Protein AF-A0A7S1PEK5-F1 (afdb_monomer)

Nearest PDB structures (foldseek):
  4hh2-assembly1_B  TM=6.050E-01  e=4.173E+00  Cereibacter sphaeroides 2.4.1
  8igd-assembly1_A  TM=3.069E-01  e=9.597E-01  Arabidopsis thaliana
  3vyx-assembly1_A  TM=2.820E-01  e=5.880E-01  Homo sapiens
  1uil-assembly1_A  TM=2.604E-01  e=1.473E+00  Mus musculus
  8wi9-assembly1_w  TM=2.283E-01  e=3.072E+00  Mycolicibacterium smegmatis MC2 155

Mean predicted aligned error: 19.49 Å

Secondary structure (DSSP, 8-state):
---------------PPPPPPPP------PPP------PPPTTBPPHHHHHHHHHHHHHHHHHHTT-B-TTSPBPS---EEEEEETTTTEEEEEEEEEEEETTEEEEEEEEEE--SSBHHHHHHHHHHHHHHHHHHHHHT-----SS--S----------------S-----------------

Solvent-accessible surface area (backbone atoms only — not comparable to full-atom values): 12615 Å² total; per-residue (Å²): 137,82,88,83,88,85,88,84,89,80,86,84,88,80,93,72,81,79,78,78,82,75,79,82,77,74,79,73,76,69,78,74,77,73,84,66,79,75,72,73,60,96,64,53,45,54,74,66,52,49,54,50,55,52,50,50,55,52,48,55,51,26,52,76,69,65,31,40,46,96,86,73,42,82,47,85,86,77,50,65,50,78,49,73,38,90,87,76,74,48,36,32,37,36,28,55,49,63,44,81,56,98,89,41,80,43,82,45,71,50,80,27,59,42,85,39,63,25,69,69,28,42,51,51,26,50,51,53,37,51,52,52,44,53,52,50,47,61,72,65,53,76,77,83,80,74,88,84,84,81,88,76,88,76,83,78,93,77,91,77,85,87,76,92,78,78,97,76,84,94,72,86,82,88,80,89,78,86,80,89,79,86,87,135

Radius of gyration: 40.99 Å; Cα contacts (8 Å, |Δi|>4): 148; chains: 1; bounding box: 71×126×101 Å

Foldseek 3Di:
DDDDDDDDDDDDDDDDPDDDDDPPPPPPPDPDPDPDPPDAPPQADDLVRLQVLLVVVLLVVCVVVVQADPVRHGHPDSQWDWDADPVVRWTWIKRWDWDQDPNDTHIDIDIQTQPGRGSVSSVVSVVVSVVVNVVRCVVVPPPPPPPPPPDDDDDDDDDDDDDDDDPDDPDDDDDDDDDDDDDD

Structure (mmCIF, N/CA/C/O backbone):
data_AF-A0A7S1PEK5-F1
#
_entry.id   AF-A0A7S1PEK5-F1
#
loop_
_atom_site.group_PDB
_atom_site.id
_atom_site.type_symbol
_atom_site.label_atom_id
_atom_site.label_alt_id
_atom_site.label_comp_id
_atom_site.label_asym_id
_atom_site.label_entity_id
_atom_site.label_seq_id
_atom_site.pdbx_PDB_ins_code
_atom_site.Cartn_x
_atom_site.Cartn_y
_atom_site.Cartn_z
_atom_site.occupancy
_atom_site.B_iso_or_equiv
_atom_site.auth_seq_id
_atom_site.auth_comp_id
_atom_site.auth_asym_id
_atom_site.auth_atom_id
_atom_site.pdbx_PDB_model_num
ATOM 1 N N . GLY A 1 1 ? -43.606 77.542 1.328 1.00 38.03 1 GLY A N 1
ATOM 2 C CA . GLY A 1 1 ? -42.812 78.383 2.237 1.00 38.03 1 GLY A CA 1
ATOM 3 C C . GLY A 1 1 ? -43.158 78.033 3.667 1.00 38.03 1 GLY A C 1
ATOM 4 O O . GLY A 1 1 ? -44.313 77.743 3.926 1.00 38.03 1 GLY A O 1
ATOM 5 N N . HIS A 1 2 ? -42.150 78.095 4.537 1.00 41.97 2 HIS A N 1
ATOM 6 C CA . HIS A 1 2 ? -42.214 78.170 6.006 1.00 41.97 2 HIS A CA 1
ATOM 7 C C . HIS A 1 2 ? -42.313 76.845 6.790 1.00 41.97 2 HIS A C 1
ATOM 9 O O . HIS A 1 2 ? -43.355 76.220 6.936 1.00 41.97 2 HIS A O 1
ATOM 15 N N . LYS A 1 3 ? -41.137 76.484 7.323 1.00 43.50 3 LYS A N 1
ATOM 16 C CA . LYS A 1 3 ? -40.877 75.820 8.610 1.00 43.50 3 LYS A CA 1
ATOM 17 C C . LYS A 1 3 ? -41.488 76.633 9.769 1.00 43.50 3 LYS A C 1
ATOM 19 O O . LYS A 1 3 ? -41.532 77.851 9.632 1.00 43.50 3 LYS A O 1
ATOM 24 N N . LEU A 1 4 ? -41.795 75.958 10.890 1.00 47.94 4 LEU A N 1
ATOM 25 C CA . LEU A 1 4 ? -41.761 76.364 12.327 1.00 47.94 4 LEU A CA 1
ATOM 26 C C . LEU A 1 4 ? -42.890 75.599 13.061 1.00 47.94 4 LEU A C 1
ATOM 28 O O . LEU A 1 4 ? -44.039 75.707 12.665 1.00 47.94 4 LEU A O 1
ATOM 32 N N . GLN A 1 5 ? -42.600 74.590 13.892 1.00 47.59 5 GLN A N 1
ATOM 33 C CA . GLN A 1 5 ? -42.152 74.619 15.302 1.00 47.59 5 GLN A CA 1
ATOM 34 C C . GLN A 1 5 ? -43.245 74.968 16.333 1.00 47.59 5 GLN A C 1
ATOM 36 O O . GLN A 1 5 ? -44.089 75.813 16.076 1.00 47.59 5 GLN A O 1
ATOM 41 N N . GLN A 1 6 ? -43.061 74.381 17.530 1.00 47.16 6 GLN A N 1
ATOM 42 C CA . GLN A 1 6 ? -43.733 74.577 18.834 1.00 47.16 6 GLN A CA 1
ATOM 43 C C . GLN A 1 6 ? -44.910 73.617 19.101 1.00 47.16 6 GLN A C 1
ATOM 45 O O . GLN A 1 6 ? -45.854 73.556 18.331 1.00 47.16 6 GLN A O 1
ATOM 50 N N . ALA A 1 7 ? -44.787 72.648 20.018 1.00 41.06 7 ALA A N 1
ATOM 51 C CA . ALA A 1 7 ? -44.650 72.694 21.488 1.00 41.06 7 ALA A CA 1
ATOM 52 C C . ALA A 1 7 ? -46.010 72.792 22.196 1.00 41.06 7 ALA A C 1
ATOM 54 O O . ALA A 1 7 ? -46.664 73.823 22.111 1.00 41.06 7 ALA A O 1
ATOM 55 N N . SER A 1 8 ? -46.390 71.757 22.954 1.00 44.50 8 SER A N 1
ATOM 56 C CA . SER A 1 8 ? -46.763 71.882 24.373 1.00 44.50 8 SER A CA 1
ATOM 57 C C . SER A 1 8 ? -47.375 70.606 24.947 1.00 44.50 8 SER A C 1
ATOM 59 O O . SER A 1 8 ? -48.110 69.869 24.302 1.00 44.50 8 SER A O 1
ATOM 61 N N . VAL A 1 9 ? -46.989 70.420 26.200 1.00 45.56 9 VAL A N 1
ATOM 62 C CA . VAL A 1 9 ? -47.299 69.429 27.227 1.00 45.56 9 VAL A CA 1
ATOM 63 C C . VAL A 1 9 ? -48.796 69.139 27.401 1.00 45.56 9 VAL A C 1
ATOM 65 O O . VAL A 1 9 ? -49.595 70.066 27.494 1.00 45.56 9 VAL A O 1
ATOM 68 N N . ALA A 1 10 ? -49.136 67.859 27.580 1.00 45.78 10 ALA A N 1
ATOM 69 C CA . ALA A 1 10 ? -50.215 67.413 28.463 1.00 45.78 10 ALA A CA 1
ATOM 70 C C . ALA A 1 10 ? -49.933 65.969 28.939 1.00 45.78 10 ALA A C 1
ATOM 72 O O . ALA A 1 10 ? -49.928 65.028 28.150 1.00 45.78 10 ALA A O 1
ATOM 73 N N . GLU A 1 11 ? -49.650 65.832 30.235 1.00 45.91 11 GLU A N 1
ATOM 74 C CA . GLU A 1 11 ? -49.756 64.610 31.057 1.00 45.91 11 GLU A CA 1
ATOM 75 C C . GLU A 1 11 ? -51.186 64.000 30.976 1.00 45.91 11 GLU A C 1
ATOM 77 O O . GLU A 1 11 ? -52.087 64.739 30.568 1.00 45.91 11 GLU A O 1
ATOM 82 N N . PRO A 1 12 ? -51.477 62.727 31.375 1.00 48.12 12 PRO A N 1
ATOM 83 C CA . PRO A 1 12 ? -51.033 62.161 32.659 1.00 48.12 12 PRO A CA 1
ATOM 84 C C . PRO A 1 12 ? -50.882 60.625 32.782 1.00 48.12 12 PRO A C 1
ATOM 86 O O . PRO A 1 12 ? -51.247 59.840 31.917 1.00 48.12 12 PRO A O 1
ATOM 89 N N . SER A 1 13 ? -50.445 60.233 33.984 1.00 45.09 13 SER A N 1
ATOM 90 C CA . SER A 1 13 ? -50.816 59.001 34.697 1.00 45.09 13 SER A CA 1
ATOM 91 C C . SER A 1 13 ? -50.433 57.655 34.079 1.00 45.09 13 SER A C 1
ATOM 93 O O . SER A 1 13 ? -51.153 57.085 33.270 1.00 45.09 13 SER A O 1
ATOM 95 N N . SER A 1 14 ? -49.420 57.021 34.667 1.00 45.44 14 SER A N 1
ATOM 96 C CA . SER A 1 14 ? -49.702 55.970 35.654 1.00 45.44 14 SER A CA 1
ATOM 97 C C . SER A 1 14 ? -48.414 55.619 36.395 1.00 45.44 14 SER A C 1
ATOM 99 O O . SER A 1 14 ? -47.467 55.083 35.822 1.00 45.44 14 SER A O 1
ATOM 101 N N . SER A 1 15 ? -48.370 55.976 37.676 1.00 47.84 15 SER A N 1
ATOM 102 C CA . SER A 1 15 ? -47.288 55.620 38.588 1.00 47.84 15 SER A CA 1
ATOM 103 C C . SER A 1 15 ? -47.457 54.150 38.980 1.00 47.84 15 SER A C 1
ATOM 105 O O . SER A 1 15 ? -48.215 53.826 39.892 1.00 47.84 15 SER A O 1
ATOM 107 N N . ALA A 1 16 ? -46.804 53.247 38.250 1.00 57.94 16 ALA A N 1
ATOM 108 C CA . ALA A 1 16 ? -46.580 51.882 38.711 1.00 57.94 16 ALA A CA 1
ATOM 109 C C . ALA A 1 16 ? -45.284 51.861 39.546 1.00 57.94 16 ALA A C 1
ATOM 111 O O . ALA A 1 16 ? -44.279 52.419 39.096 1.00 57.94 16 ALA A O 1
ATOM 112 N N . PRO A 1 17 ? -45.263 51.256 40.749 1.00 62.34 17 PRO A N 1
ATOM 113 C CA . PRO A 1 17 ? -44.024 51.115 41.507 1.00 62.34 17 PRO A CA 1
ATOM 114 C C . 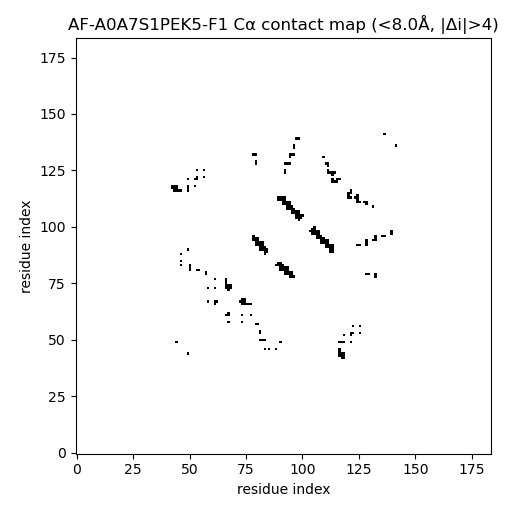PRO A 1 17 ? -43.026 50.231 40.734 1.00 62.34 17 PRO A C 1
ATOM 116 O O . PRO A 1 17 ? -43.453 49.292 40.053 1.00 62.34 17 PRO A O 1
ATOM 119 N N . PRO A 1 18 ? -41.707 50.494 40.818 1.00 62.75 18 PRO A N 1
ATOM 120 C CA . PRO A 1 18 ? -40.719 49.629 40.185 1.00 62.75 18 PRO A CA 1
ATOM 121 C C . PRO A 1 18 ? -40.775 48.220 40.805 1.00 62.75 18 PRO A C 1
ATOM 123 O O . PRO A 1 18 ? -41.029 48.093 42.008 1.00 62.75 18 PRO A O 1
ATOM 126 N N . PRO A 1 19 ? -40.545 47.152 40.018 1.00 61.28 19 PRO A N 1
ATOM 127 C CA . PRO A 1 19 ? -40.469 45.802 40.562 1.00 61.28 19 PRO A CA 1
ATOM 128 C C . PRO A 1 19 ? -39.300 45.691 41.558 1.00 61.28 19 PRO A C 1
ATOM 130 O O . PRO A 1 19 ? -38.309 46.419 41.427 1.00 61.28 19 PRO A O 1
ATOM 133 N N . PRO A 1 20 ? -39.388 44.796 42.560 1.00 62.47 20 PRO A N 1
ATOM 134 C CA . PRO A 1 20 ? -38.302 44.598 43.512 1.00 62.47 20 PRO A CA 1
ATOM 135 C C . PRO A 1 20 ? -37.021 44.140 42.790 1.00 62.47 20 PRO A C 1
ATOM 137 O O . PRO A 1 20 ? -37.110 43.467 41.758 1.00 62.47 20 PRO A O 1
ATOM 140 N N . PRO A 1 21 ? -35.827 44.473 43.316 1.00 58.84 21 PRO A N 1
ATOM 141 C CA . PRO A 1 21 ? -34.576 43.989 42.749 1.00 58.84 21 PRO A CA 1
ATOM 142 C C . PRO A 1 21 ? -34.558 42.457 42.775 1.00 58.84 21 PRO A C 1
ATOM 144 O O . PRO A 1 21 ? -34.896 41.837 43.786 1.00 58.84 21 PRO A O 1
ATOM 147 N N . ALA A 1 22 ? -34.187 41.851 41.646 1.00 55.62 22 ALA A N 1
ATOM 148 C CA . ALA A 1 22 ? -34.038 40.406 41.535 1.00 55.62 22 ALA A CA 1
ATOM 149 C C . ALA A 1 22 ? -33.047 39.895 42.600 1.00 55.62 22 ALA A C 1
ATOM 151 O O . ALA A 1 22 ? -32.032 40.556 42.847 1.00 55.62 22 ALA A O 1
ATOM 152 N N . PRO A 1 23 ? -33.300 38.735 43.234 1.00 50.41 23 PRO A N 1
ATOM 153 C CA . PRO A 1 23 ? -32.310 38.129 44.109 1.00 50.41 23 PRO A CA 1
ATOM 154 C C . PRO A 1 23 ? -31.056 37.841 43.283 1.00 50.41 23 PRO A C 1
ATOM 156 O O . PRO A 1 23 ? -31.149 37.285 42.188 1.00 50.41 23 PRO A O 1
ATOM 159 N N . ALA A 1 24 ? -29.895 38.245 43.803 1.00 52.88 24 ALA A N 1
ATOM 160 C CA . ALA A 1 24 ? -28.607 37.924 43.213 1.00 52.88 24 ALA A CA 1
ATOM 161 C C . ALA A 1 24 ? -28.553 36.412 42.969 1.00 52.88 24 ALA A C 1
ATOM 163 O O . ALA A 1 24 ? -28.558 35.618 43.913 1.00 52.88 24 ALA A O 1
ATOM 164 N N . THR A 1 25 ? -28.557 36.014 41.698 1.00 53.22 25 THR A N 1
ATOM 165 C CA . THR A 1 25 ? -28.263 34.646 41.300 1.00 53.22 25 THR A CA 1
ATOM 166 C C . THR A 1 25 ? -26.835 34.380 41.732 1.00 53.22 25 THR A C 1
ATOM 168 O O . THR A 1 25 ? -25.887 34.836 41.100 1.00 53.22 25 THR A O 1
ATOM 171 N N . ASN A 1 26 ? -26.706 33.703 42.867 1.00 47.00 26 ASN A N 1
ATOM 172 C CA . ASN A 1 26 ? -25.481 33.073 43.306 1.00 47.00 26 ASN A CA 1
ATOM 173 C C . ASN A 1 26 ? -25.029 32.181 42.142 1.00 47.00 26 ASN A C 1
ATOM 175 O O . ASN A 1 26 ? -25.688 31.176 41.863 1.00 47.00 26 ASN A O 1
ATOM 179 N N . GLU A 1 27 ? -23.993 32.595 41.409 1.00 49.62 27 GLU A N 1
ATOM 180 C CA . GLU A 1 27 ? -23.351 31.778 40.384 1.00 49.62 27 GLU A CA 1
ATOM 181 C C . GLU A 1 27 ? -22.788 30.544 41.087 1.00 49.62 27 GLU A C 1
ATOM 183 O O . GLU A 1 27 ? -21.656 30.512 41.567 1.00 49.62 27 GLU A O 1
ATOM 188 N N . GLN A 1 28 ? -23.621 29.512 41.202 1.00 50.53 28 GLN A N 1
ATOM 189 C CA . GLN A 1 28 ? -23.153 28.168 41.450 1.00 50.53 28 GLN A CA 1
ATOM 190 C C . GLN A 1 28 ? -22.272 27.818 40.256 1.00 50.53 28 GLN A C 1
ATOM 192 O O . GLN A 1 28 ? -22.761 27.459 39.187 1.00 50.53 28 GLN A O 1
ATOM 197 N N . HIS A 1 29 ? -20.961 27.975 40.441 1.00 49.38 29 HIS A N 1
ATOM 198 C CA . HIS A 1 29 ? -19.948 27.347 39.615 1.00 49.38 29 HIS A CA 1
ATOM 199 C C . HIS A 1 29 ? -20.297 25.861 39.511 1.00 49.38 29 HIS A C 1
ATOM 201 O O . HIS A 1 29 ? -20.015 25.068 40.410 1.00 49.38 29 HIS A O 1
ATOM 207 N N . HIS A 1 30 ? -20.941 25.483 38.410 1.00 54.50 30 HIS A N 1
ATOM 208 C CA . HIS A 1 30 ? -20.970 24.100 37.986 1.00 54.50 30 HIS A CA 1
ATOM 209 C C . HIS A 1 30 ? -19.504 23.677 37.846 1.00 54.50 30 HIS A C 1
ATOM 211 O O . HIS A 1 30 ? -18.754 24.364 37.144 1.00 54.50 30 HIS A O 1
ATOM 217 N N . PRO A 1 31 ? -19.048 22.600 38.508 1.00 51.06 31 PRO A N 1
ATOM 218 C CA . PRO A 1 31 ? -17.722 22.088 38.226 1.00 51.06 31 PRO A CA 1
ATOM 219 C C . PRO A 1 31 ? -17.694 21.765 36.734 1.00 51.06 31 PRO A C 1
ATOM 221 O O . PRO A 1 31 ? -18.525 20.996 36.243 1.00 51.06 31 PRO A O 1
ATOM 224 N N . HIS A 1 32 ? -16.778 22.403 36.003 1.00 53.00 32 HIS A N 1
ATOM 225 C CA . HIS A 1 32 ? -16.480 22.026 34.631 1.00 53.00 32 HIS A CA 1
ATOM 226 C C . HIS A 1 32 ? -16.321 20.501 34.606 1.00 53.00 32 HIS A C 1
ATOM 228 O O . HIS A 1 32 ? -15.517 19.983 35.390 1.00 53.00 32 HIS A O 1
ATOM 234 N N . PRO A 1 33 ? -17.066 19.756 33.767 1.00 51.50 33 PRO A N 1
ATOM 235 C CA . PRO A 1 33 ? -16.747 18.357 33.581 1.00 51.50 33 PRO A CA 1
ATOM 236 C C . PRO A 1 33 ? -15.304 18.327 33.088 1.00 51.50 33 PRO A C 1
ATOM 238 O O . PRO A 1 33 ? -14.985 18.887 32.037 1.00 51.50 33 PRO A O 1
ATOM 241 N N . HIS A 1 34 ? -14.416 17.738 33.891 1.00 54.62 34 HIS A N 1
ATOM 242 C CA . HIS A 1 34 ? -13.074 17.402 33.445 1.00 54.62 34 HIS A CA 1
ATOM 243 C C . HIS A 1 34 ? -13.210 16.743 32.066 1.00 54.62 34 HIS A C 1
ATOM 245 O O . HIS A 1 34 ? -14.063 15.858 31.927 1.00 54.62 34 HIS A O 1
ATOM 251 N N . PRO A 1 35 ? -12.432 17.143 31.042 1.00 54.78 35 PRO A N 1
ATOM 252 C CA . PRO A 1 35 ? -12.413 16.407 29.793 1.00 54.78 35 PRO A CA 1
ATOM 253 C C . PRO A 1 35 ? -11.900 15.005 30.117 1.00 54.78 35 PRO A C 1
ATOM 255 O O . PRO A 1 35 ? -10.700 14.782 30.264 1.00 54.78 35 PRO A O 1
ATOM 258 N N . GLN A 1 36 ? -12.823 14.059 30.296 1.00 55.91 36 GLN A N 1
ATOM 259 C CA . GLN A 1 36 ? -12.477 12.651 30.288 1.00 55.91 36 GLN A CA 1
ATOM 260 C C . GLN A 1 36 ? -11.780 12.396 28.947 1.00 55.91 36 GLN A C 1
ATOM 262 O O . GLN A 1 36 ? -12.269 12.887 27.919 1.00 55.91 36 GLN A O 1
ATOM 267 N N . PRO A 1 37 ? -10.644 11.676 28.922 1.00 59.16 37 PRO A N 1
ATOM 268 C CA . PRO A 1 37 ? -10.068 11.212 27.671 1.00 59.16 37 PRO A CA 1
ATOM 269 C C . PRO A 1 37 ? -11.192 10.502 26.923 1.00 59.16 37 PRO A C 1
ATOM 271 O O . PRO A 1 37 ? -11.741 9.527 27.438 1.00 59.16 37 PRO A O 1
ATOM 274 N N . LYS A 1 38 ? -11.617 11.044 25.773 1.00 60.53 38 LYS A N 1
ATOM 275 C CA . LYS A 1 38 ? -12.632 10.389 24.946 1.00 60.53 38 LYS A CA 1
ATOM 276 C C . LYS A 1 38 ? -12.115 8.982 24.707 1.00 60.53 38 LYS A C 1
ATOM 278 O O .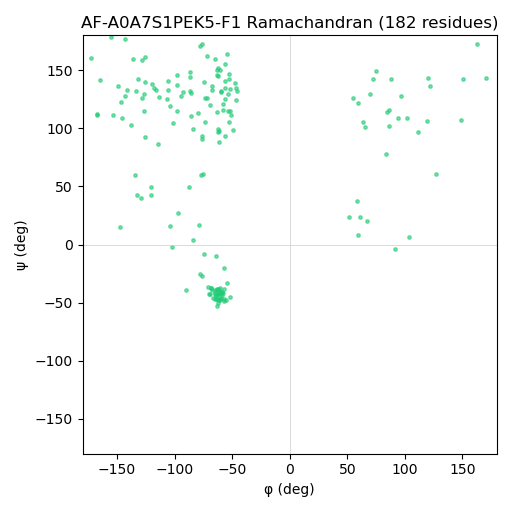 LYS A 1 38 ? -11.053 8.836 24.102 1.00 60.53 38 LYS A O 1
ATOM 283 N N . ALA A 1 39 ? -12.825 7.986 25.235 1.00 63.12 39 ALA A N 1
ATOM 284 C CA . ALA A 1 39 ? -12.517 6.597 24.962 1.00 63.12 39 ALA A CA 1
ATOM 285 C C . ALA A 1 39 ? -12.302 6.460 23.446 1.00 63.12 39 ALA A C 1
ATOM 287 O O . ALA A 1 39 ? -13.065 7.072 22.680 1.00 63.12 39 ALA A O 1
ATOM 288 N N . PRO A 1 40 ? -11.246 5.757 23.003 1.00 62.97 40 PRO A N 1
ATOM 289 C CA .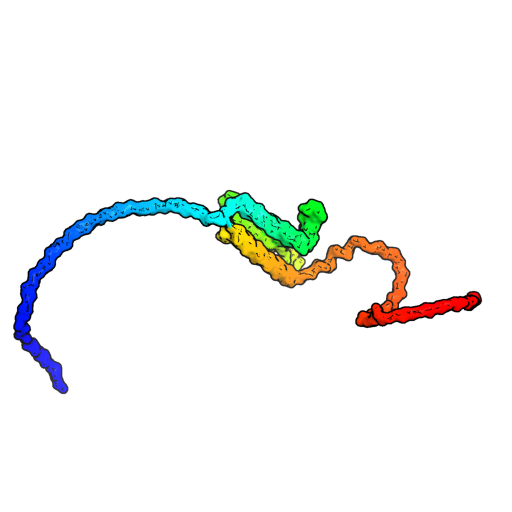 PRO A 1 40 ? -11.042 5.540 21.584 1.00 62.97 40 PRO A CA 1
ATOM 290 C C . PRO A 1 40 ? -12.333 4.951 20.999 1.00 62.97 40 PRO A C 1
ATOM 292 O O . PRO A 1 40 ? -13.022 4.191 21.690 1.00 62.97 40 PRO A O 1
ATOM 295 N N . PRO A 1 41 ? -12.716 5.340 19.771 1.00 67.94 41 PRO A N 1
ATOM 296 C CA . PRO A 1 41 ? -13.911 4.792 19.150 1.00 67.94 41 PRO A CA 1
ATOM 297 C C . PRO A 1 41 ? -13.843 3.254 19.177 1.00 67.94 41 PRO A C 1
ATOM 299 O O . PRO A 1 41 ? -12.745 2.705 19.086 1.00 67.94 41 PRO A O 1
ATOM 302 N N . PRO A 1 42 ? -14.983 2.556 19.308 1.00 69.00 42 PRO A N 1
ATOM 303 C CA . PRO A 1 42 ? -15.021 1.106 19.537 1.00 69.00 42 PRO A CA 1
ATOM 304 C C . PRO A 1 42 ? -14.299 0.274 18.459 1.00 69.00 42 PRO A C 1
ATOM 306 O O . PRO A 1 42 ? -13.886 -0.844 18.739 1.00 69.00 42 PRO A O 1
ATOM 309 N N . ASP A 1 43 ? -14.082 0.839 17.268 1.00 80.31 43 ASP A N 1
ATOM 310 C CA . ASP A 1 43 ? -13.361 0.227 16.141 1.00 80.31 43 ASP A CA 1
ATOM 311 C C . ASP A 1 43 ? -11.930 0.764 15.939 1.00 80.31 43 ASP A C 1
ATOM 313 O O . ASP A 1 43 ? -11.343 0.619 14.860 1.00 80.31 43 ASP A O 1
ATOM 317 N N . SER A 1 44 ? -11.375 1.449 16.941 1.00 84.50 44 SER A N 1
ATOM 318 C CA . SER A 1 44 ? -10.005 1.954 16.895 1.00 84.50 44 SER A CA 1
ATOM 319 C C . SER A 1 44 ? -9.010 0.802 17.010 1.00 84.50 44 SER A C 1
ATOM 321 O O . SER A 1 44 ? -9.032 0.036 17.969 1.00 84.50 44 SER A O 1
ATOM 323 N N . LEU A 1 45 ? -8.102 0.720 16.048 1.00 86.75 45 LEU A N 1
ATOM 324 C CA . LEU A 1 45 ? -6.948 -0.164 16.052 1.00 86.75 45 LEU A CA 1
ATOM 325 C C . LEU A 1 45 ? -5.777 0.504 16.775 1.00 86.75 45 LEU A C 1
ATOM 327 O O . LEU A 1 45 ? -5.570 1.713 16.653 1.00 86.75 45 LEU A O 1
ATOM 331 N N . ASP A 1 46 ? -4.996 -0.293 17.496 1.00 90.31 46 ASP A N 1
ATOM 332 C CA . ASP A 1 46 ? -3.663 0.093 17.948 1.00 90.31 46 ASP A CA 1
ATOM 333 C C . ASP A 1 46 ? -2.657 0.024 16.783 1.00 90.31 46 ASP A C 1
ATOM 335 O O . ASP A 1 46 ? -2.966 -0.475 15.696 1.00 90.31 46 ASP A O 1
ATOM 339 N N . ASP A 1 47 ? -1.427 0.494 16.999 1.00 89.00 47 ASP A N 1
ATOM 340 C CA . ASP A 1 47 ? -0.394 0.510 15.955 1.00 89.00 47 ASP A CA 1
ATOM 341 C C . ASP A 1 47 ? -0.127 -0.884 15.369 1.00 89.00 47 ASP A C 1
ATOM 343 O O . ASP A 1 47 ? 0.045 -1.028 14.154 1.00 89.00 47 ASP A O 1
ATOM 347 N N . THR A 1 48 ? -0.143 -1.923 16.210 1.00 91.50 48 THR A N 1
ATOM 348 C CA . THR A 1 48 ? 0.053 -3.310 15.770 1.00 91.50 48 THR A CA 1
ATOM 349 C C . THR A 1 48 ? -1.108 -3.764 14.894 1.00 91.50 48 THR A C 1
ATOM 351 O O . THR A 1 48 ? -0.881 -4.320 13.816 1.00 91.50 48 THR A O 1
ATOM 354 N N . GLY A 1 49 ? -2.345 -3.483 15.316 1.00 92.88 49 GLY A N 1
ATOM 355 C CA . GLY A 1 49 ? -3.549 -3.771 14.543 1.00 92.88 49 GLY A CA 1
ATOM 356 C C . GLY A 1 49 ? -3.554 -3.083 13.177 1.00 92.88 49 GLY A C 1
ATOM 357 O O . GLY A 1 49 ? -3.882 -3.712 12.171 1.00 92.88 49 GLY A O 1
ATOM 358 N N . ILE A 1 50 ? -3.110 -1.824 13.104 1.00 94.00 50 ILE A N 1
ATOM 359 C CA . ILE A 1 50 ? -2.994 -1.082 11.839 1.00 94.00 50 ILE A CA 1
ATOM 360 C C . ILE A 1 50 ? -1.967 -1.741 10.909 1.00 94.00 50 ILE A C 1
ATOM 362 O O . ILE A 1 50 ? -2.253 -1.956 9.728 1.00 94.00 50 ILE A O 1
ATOM 366 N N . VAL A 1 51 ? -0.781 -2.086 11.425 1.00 94.88 51 VAL A N 1
ATOM 367 C CA . VAL A 1 51 ? 0.281 -2.746 10.644 1.00 94.88 51 VAL A CA 1
ATOM 368 C C . VAL A 1 51 ? -0.177 -4.108 10.128 1.00 94.88 51 VAL A C 1
ATOM 370 O O . VAL A 1 51 ? 0.093 -4.443 8.970 1.00 94.88 51 VAL A O 1
ATOM 373 N N . PHE A 1 52 ? -0.864 -4.890 10.961 1.00 95.56 52 PHE A N 1
ATOM 374 C CA . PHE A 1 52 ? -1.401 -6.191 10.575 1.00 95.56 52 PHE A CA 1
ATOM 375 C C . PHE A 1 52 ? -2.452 -6.045 9.469 1.00 95.56 52 PHE A C 1
ATOM 377 O O . PHE A 1 52 ? -2.283 -6.623 8.395 1.00 95.56 52 PHE A O 1
ATOM 384 N N . ALA A 1 53 ? -3.461 -5.192 9.675 1.00 96.00 53 ALA A N 1
ATOM 385 C CA . ALA A 1 53 ? -4.520 -4.946 8.697 1.00 96.00 53 ALA A CA 1
ATOM 386 C C . ALA A 1 53 ? -3.963 -4.448 7.352 1.00 96.00 53 ALA A C 1
ATOM 388 O O . ALA A 1 53 ? -4.377 -4.906 6.286 1.00 96.00 53 ALA A O 1
ATOM 389 N N . ALA A 1 54 ? -2.976 -3.547 7.377 1.00 97.06 54 ALA A N 1
ATOM 390 C CA . ALA A 1 54 ? -2.337 -3.046 6.165 1.00 97.06 54 ALA A CA 1
ATOM 391 C C . ALA A 1 54 ? -1.577 -4.145 5.403 1.00 97.06 54 ALA A C 1
ATOM 393 O O . ALA A 1 54 ? -1.669 -4.227 4.175 1.00 97.06 54 ALA A O 1
ATOM 394 N N . ASN A 1 55 ? -0.834 -5.002 6.111 1.00 96.50 55 ASN A N 1
ATOM 395 C CA . ASN A 1 55 ? -0.113 -6.112 5.488 1.00 96.50 55 ASN A CA 1
ATOM 396 C C . ASN A 1 55 ? -1.057 -7.180 4.932 1.00 96.50 55 ASN A C 1
ATOM 398 O O . ASN A 1 55 ? -0.791 -7.697 3.847 1.00 96.50 55 ASN A O 1
ATOM 402 N N . GLU A 1 56 ? -2.159 -7.466 5.624 1.00 96.88 56 GLU A N 1
ATOM 403 C CA . GLU A 1 56 ? -3.172 -8.408 5.153 1.00 96.88 56 GLU A CA 1
ATOM 404 C C . GLU A 1 56 ? -3.791 -7.938 3.831 1.00 96.88 56 GLU A C 1
ATOM 406 O O . GLU A 1 56 ? -3.828 -8.697 2.863 1.00 96.88 56 GLU A O 1
ATOM 411 N N . LEU A 1 57 ? -4.177 -6.661 3.735 1.00 97.81 57 LEU A N 1
ATOM 412 C CA . LEU A 1 57 ? -4.708 -6.082 2.496 1.00 97.81 57 LEU A CA 1
ATOM 413 C C . LEU A 1 57 ? -3.702 -6.159 1.337 1.00 97.81 57 LEU A C 1
ATOM 415 O O . LEU A 1 57 ? -4.068 -6.509 0.209 1.00 97.81 57 LEU A O 1
ATOM 419 N N . ILE A 1 58 ? -2.426 -5.874 1.615 1.00 97.25 58 ILE A N 1
ATOM 420 C CA . ILE A 1 58 ? -1.336 -6.015 0.641 1.00 97.25 58 ILE A CA 1
ATOM 421 C C . ILE A 1 58 ? -1.233 -7.466 0.158 1.00 97.25 58 ILE A C 1
ATOM 423 O O . ILE A 1 58 ? -1.126 -7.700 -1.047 1.00 97.25 58 ILE A O 1
ATOM 427 N N . ASP A 1 59 ? -1.277 -8.442 1.062 1.00 95.81 59 ASP A N 1
ATOM 428 C CA . ASP A 1 59 ? -1.142 -9.858 0.715 1.00 95.81 59 ASP A CA 1
ATOM 429 C C . ASP A 1 59 ? -2.349 -10.397 -0.044 1.00 95.81 59 ASP A C 1
ATOM 431 O O . ASP A 1 59 ? -2.172 -11.069 -1.062 1.00 95.81 59 ASP A O 1
ATOM 435 N N . VAL A 1 60 ? -3.568 -10.046 0.369 1.00 96.31 60 VAL A N 1
ATOM 436 C CA . VAL A 1 60 ? -4.793 -10.380 -0.370 1.00 96.31 60 VAL A CA 1
ATOM 437 C C . VAL A 1 60 ? -4.696 -9.861 -1.800 1.00 96.31 60 VAL A C 1
ATOM 439 O O . VAL A 1 60 ? -4.916 -10.614 -2.751 1.00 96.31 60 VAL A O 1
ATOM 442 N N . ARG A 1 61 ? -4.289 -8.600 -1.988 1.00 96.75 61 ARG A N 1
ATOM 443 C CA . ARG A 1 61 ? -4.167 -8.046 -3.337 1.00 96.75 61 ARG A CA 1
ATOM 444 C C . ARG A 1 61 ? -3.034 -8.691 -4.136 1.00 96.75 61 ARG A C 1
ATOM 446 O O . ARG A 1 61 ? -3.209 -8.940 -5.326 1.00 96.75 61 ARG A O 1
ATOM 453 N N . ARG A 1 62 ? -1.903 -9.018 -3.505 1.00 96.12 62 ARG A N 1
ATOM 454 C CA . ARG A 1 62 ? -0.815 -9.769 -4.150 1.00 96.12 62 ARG A CA 1
ATOM 455 C C . ARG A 1 62 ? -1.275 -11.138 -4.635 1.00 96.12 62 ARG A C 1
ATOM 457 O O . ARG A 1 62 ? -0.894 -11.514 -5.735 1.00 96.12 62 ARG A O 1
ATOM 464 N N . LYS A 1 63 ? -2.092 -11.862 -3.863 1.00 94.31 63 LYS A N 1
ATOM 465 C CA . LYS A 1 63 ? -2.667 -13.151 -4.291 1.00 94.31 63 LYS A CA 1
ATOM 466 C C . LYS A 1 63 ? -3.520 -12.983 -5.543 1.00 94.31 63 LYS A C 1
ATOM 468 O O . LYS A 1 63 ? -3.321 -13.713 -6.507 1.00 94.31 63 LYS A O 1
ATOM 473 N N . VAL A 1 64 ? -4.401 -11.981 -5.549 1.00 94.75 64 VAL A N 1
ATOM 474 C CA . VAL A 1 64 ? -5.254 -11.658 -6.707 1.00 94.75 64 VAL A CA 1
ATOM 475 C C . VAL A 1 64 ? -4.421 -11.304 -7.945 1.00 94.75 64 VAL A C 1
ATOM 477 O O . VAL A 1 64 ? -4.776 -11.689 -9.051 1.00 94.75 64 VAL A O 1
ATOM 480 N N . GLU A 1 65 ? -3.298 -10.607 -7.770 1.00 92.44 65 GLU A N 1
ATOM 481 C CA . GLU A 1 65 ? -2.393 -10.221 -8.864 1.00 92.44 65 GLU A CA 1
ATOM 482 C C . GLU A 1 65 ? -1.379 -11.315 -9.257 1.00 92.44 65 GLU A C 1
ATOM 484 O O . GLU A 1 65 ? -0.510 -11.063 -10.089 1.00 92.44 65 GLU A O 1
ATOM 489 N N . GLY A 1 66 ? -1.437 -12.513 -8.660 1.00 94.75 66 GLY A N 1
ATOM 490 C CA . GLY A 1 66 ? -0.466 -13.585 -8.925 1.00 94.75 66 GLY A CA 1
ATOM 491 C C . GLY A 1 66 ? 0.955 -13.278 -8.425 1.00 94.75 66 GLY A C 1
ATOM 492 O O . GLY A 1 66 ? 1.926 -13.881 -8.869 1.00 94.75 66 GLY A O 1
ATOM 493 N N . LEU A 1 67 ? 1.095 -12.335 -7.489 1.00 94.69 67 LEU A N 1
ATOM 494 C CA . LEU A 1 67 ? 2.357 -11.891 -6.885 1.00 94.69 67 LEU A CA 1
ATOM 495 C C . LEU A 1 67 ? 2.645 -12.583 -5.542 1.00 94.69 67 LEU A C 1
ATOM 497 O O . LEU A 1 67 ? 3.342 -12.031 -4.676 1.00 94.69 67 LEU A O 1
ATOM 501 N N . MET A 1 68 ? 2.115 -13.794 -5.379 1.00 94.81 68 MET A N 1
ATOM 502 C CA . MET A 1 68 ? 2.458 -14.726 -4.312 1.00 94.81 68 MET A CA 1
ATOM 503 C C . MET A 1 68 ? 2.876 -16.071 -4.903 1.00 94.81 68 MET A C 1
ATOM 505 O O . MET A 1 68 ? 2.275 -16.543 -5.863 1.00 94.81 68 MET A O 1
ATOM 509 N N . THR A 1 69 ? 3.904 -16.689 -4.326 1.00 91.56 69 THR A N 1
ATOM 510 C CA . THR A 1 69 ? 4.260 -18.076 -4.644 1.00 91.56 69 THR A CA 1
ATOM 511 C C . THR A 1 69 ? 3.223 -19.042 -4.052 1.00 91.56 69 THR A C 1
ATOM 513 O O . THR A 1 69 ? 2.519 -18.662 -3.111 1.00 91.56 69 THR A O 1
ATOM 516 N N . PRO A 1 70 ? 3.155 -20.303 -4.526 1.00 90.44 70 PRO A N 1
ATOM 517 C CA . PRO A 1 70 ? 2.311 -21.334 -3.913 1.00 90.44 70 PRO A CA 1
ATOM 518 C C . PRO A 1 70 ? 2.578 -21.521 -2.410 1.00 90.44 70 PRO A C 1
ATOM 520 O O . PRO A 1 70 ? 1.646 -21.713 -1.638 1.00 90.44 70 PRO A O 1
ATOM 523 N N . ASP A 1 71 ? 3.830 -21.343 -1.975 1.00 94.12 71 ASP A N 1
ATOM 524 C CA . ASP A 1 71 ? 4.239 -21.395 -0.560 1.00 94.12 71 ASP A CA 1
ATOM 525 C C . ASP A 1 71 ? 3.926 -20.107 0.230 1.00 94.12 71 ASP A C 1
ATOM 527 O O . ASP A 1 71 ? 4.528 -19.847 1.273 1.00 94.12 71 ASP A O 1
ATOM 531 N N . ASN A 1 72 ? 3.049 -19.244 -0.289 1.00 89.06 72 ASN A N 1
ATOM 532 C CA . ASN A 1 72 ? 2.638 -17.986 0.330 1.00 89.06 72 ASN A CA 1
ATOM 533 C C . ASN A 1 72 ? 3.814 -17.018 0.609 1.00 89.06 72 ASN A C 1
ATOM 535 O O . ASN A 1 72 ? 3.809 -16.280 1.596 1.00 89.06 72 ASN A O 1
ATOM 539 N N . ARG A 1 73 ? 4.816 -16.960 -0.28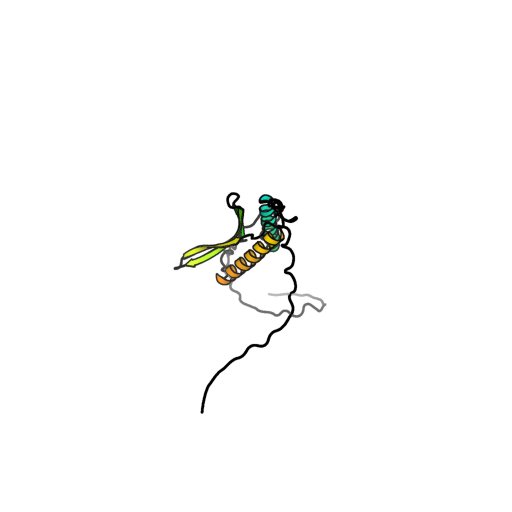6 1.00 94.56 73 ARG A N 1
ATOM 540 C CA . ARG A 1 73 ? 5.883 -15.938 -0.252 1.00 94.56 73 ARG A CA 1
ATOM 541 C C . ARG A 1 73 ? 5.589 -14.798 -1.223 1.00 94.56 73 ARG A C 1
ATOM 543 O O . ARG A 1 73 ? 5.048 -15.010 -2.304 1.00 94.56 73 ARG A O 1
ATOM 550 N N . ARG A 1 74 ? 5.980 -13.572 -0.863 1.00 93.94 74 ARG A N 1
ATOM 551 C CA . ARG A 1 74 ? 5.775 -12.370 -1.692 1.00 93.94 74 ARG A CA 1
ATOM 552 C C . ARG A 1 74 ? 6.734 -12.349 -2.892 1.00 93.94 74 ARG A C 1
ATOM 554 O O . ARG A 1 74 ? 7.949 -12.377 -2.711 1.00 93.94 74 ARG A O 1
ATOM 561 N N . ILE A 1 75 ? 6.196 -12.200 -4.103 1.00 92.38 75 ILE A N 1
ATOM 562 C CA . ILE A 1 75 ? 6.970 -11.967 -5.336 1.00 92.38 75 ILE A CA 1
ATOM 563 C C . ILE A 1 75 ? 7.219 -10.453 -5.501 1.00 92.38 75 ILE A C 1
ATOM 565 O O . ILE A 1 75 ? 6.425 -9.619 -5.055 1.00 92.38 75 ILE A O 1
ATOM 569 N N . LYS A 1 76 ? 8.345 -10.046 -6.100 1.00 89.25 76 LYS A N 1
ATOM 570 C CA . LYS A 1 76 ? 8.627 -8.621 -6.383 1.00 89.25 76 LYS A CA 1
ATOM 571 C C . LYS A 1 76 ? 7.621 -8.048 -7.400 1.00 89.25 76 LYS A C 1
ATOM 573 O O . LYS A 1 76 ? 6.996 -8.792 -8.139 1.00 89.25 76 LYS A O 1
ATOM 578 N N . GLY A 1 77 ? 7.478 -6.719 -7.451 1.00 87.38 77 GLY A N 1
ATOM 579 C CA . GLY A 1 77 ? 6.671 -6.043 -8.483 1.00 87.38 77 GLY A CA 1
ATOM 580 C C . GLY A 1 77 ? 5.288 -5.532 -8.053 1.00 87.38 77 GLY A C 1
ATOM 581 O O . GLY A 1 77 ? 4.546 -5.018 -8.888 1.00 87.38 77 GLY A O 1
ATOM 582 N N . PHE A 1 78 ? 4.939 -5.594 -6.763 1.00 91.62 78 PHE A N 1
ATOM 583 C CA . PHE A 1 78 ? 3.669 -5.037 -6.263 1.00 91.62 78 PHE A CA 1
ATOM 584 C C . PHE A 1 78 ? 3.669 -3.503 -6.132 1.00 91.62 78 PHE A C 1
ATOM 586 O O . PHE A 1 78 ? 2.620 -2.881 -6.252 1.00 91.62 78 PHE A O 1
ATOM 593 N N . HIS A 1 79 ? 4.847 -2.902 -5.923 1.00 92.88 79 HIS A N 1
ATOM 594 C CA . HIS A 1 79 ? 5.087 -1.449 -5.865 1.00 92.88 79 HIS A CA 1
ATOM 595 C C . HIS A 1 79 ? 4.326 -0.660 -4.786 1.00 92.88 79 HIS A C 1
ATOM 597 O O . HIS A 1 79 ? 4.432 0.560 -4.761 1.00 92.88 79 HIS A O 1
ATOM 603 N N . ILE A 1 80 ? 3.637 -1.334 -3.863 1.00 96.25 80 ILE A N 1
ATOM 604 C CA . ILE A 1 80 ? 3.083 -0.729 -2.647 1.00 96.25 80 ILE A CA 1
ATOM 605 C C . ILE A 1 80 ? 3.766 -1.349 -1.433 1.00 96.25 80 ILE A C 1
ATOM 607 O O . ILE A 1 80 ? 3.901 -2.575 -1.344 1.00 96.25 80 ILE A O 1
ATOM 611 N N . SER A 1 81 ? 4.199 -0.504 -0.505 1.00 96.00 81 SER A N 1
ATOM 612 C CA . SER A 1 81 ? 4.656 -0.903 0.823 1.00 96.00 81 SER A CA 1
ATOM 613 C C . SER A 1 81 ? 3.888 -0.134 1.896 1.00 96.00 81 SER A C 1
ATOM 615 O O . SER A 1 81 ? 3.262 0.884 1.610 1.00 96.00 81 SER A O 1
ATOM 617 N N . PHE A 1 82 ? 3.900 -0.640 3.125 1.00 96.50 82 PHE A N 1
ATOM 618 C CA . PHE A 1 82 ? 3.317 0.042 4.274 1.00 96.50 82 PHE A CA 1
ATOM 619 C C . PHE A 1 82 ? 4.410 0.338 5.293 1.00 96.50 82 PHE A C 1
ATOM 621 O O . PHE A 1 82 ? 5.234 -0.532 5.592 1.00 96.50 82 PHE A O 1
ATOM 628 N N . ARG A 1 83 ? 4.418 1.562 5.818 1.00 94.19 83 ARG A N 1
ATOM 629 C CA . ARG A 1 83 ? 5.337 2.004 6.860 1.00 94.19 83 ARG A CA 1
ATOM 630 C C . ARG A 1 83 ? 4.538 2.592 8.013 1.00 94.19 83 ARG A C 1
ATOM 632 O O . ARG A 1 83 ? 3.706 3.472 7.819 1.00 94.19 83 ARG A O 1
ATOM 639 N N . SER A 1 84 ? 4.847 2.115 9.208 1.00 91.94 84 SER A N 1
ATOM 640 C CA . SER A 1 84 ? 4.388 2.694 10.459 1.00 91.94 84 SER A CA 1
ATOM 641 C C . SER A 1 84 ? 5.600 3.259 11.192 1.00 91.94 84 SER A C 1
ATOM 643 O O . SER A 1 84 ? 6.616 2.573 11.334 1.00 91.94 84 SER A O 1
ATOM 645 N N . ASP A 1 85 ? 5.530 4.527 11.583 1.00 84.81 85 ASP A N 1
ATOM 646 C CA . ASP A 1 85 ? 6.522 5.151 12.451 1.00 84.81 85 ASP A CA 1
ATOM 647 C C . ASP A 1 85 ? 5.982 5.218 13.881 1.00 84.81 85 ASP A C 1
ATOM 649 O O . ASP A 1 85 ? 5.165 6.078 14.209 1.00 84.81 85 ASP A O 1
ATOM 653 N N . GLY A 1 86 ? 6.485 4.330 14.741 1.00 72.44 86 GLY A N 1
ATOM 654 C CA . GLY A 1 86 ? 6.088 4.257 16.149 1.00 72.44 86 GLY A CA 1
ATOM 655 C C . GLY A 1 86 ? 6.436 5.500 16.978 1.00 72.44 86 GLY A C 1
ATOM 656 O O . GLY A 1 86 ? 5.980 5.608 18.109 1.00 72.44 86 GLY A O 1
ATOM 657 N N . LYS A 1 87 ? 7.228 6.449 16.452 1.00 76.94 87 LYS A N 1
ATOM 658 C CA . LYS A 1 87 ? 7.507 7.725 17.137 1.00 76.94 87 LYS A CA 1
ATOM 659 C C . LYS A 1 87 ? 6.504 8.815 16.785 1.00 76.94 87 LYS A C 1
ATOM 661 O O . LYS A 1 87 ? 6.152 9.616 17.643 1.00 76.94 87 LYS A O 1
ATOM 666 N N . THR A 1 88 ? 6.085 8.877 15.523 1.00 75.00 88 THR A N 1
ATOM 667 C CA . THR A 1 88 ? 5.188 9.931 15.022 1.00 75.00 88 THR A CA 1
ATOM 668 C C . THR A 1 88 ? 3.743 9.465 14.872 1.00 75.00 88 THR A C 1
ATOM 670 O O . THR A 1 88 ? 2.892 10.265 14.490 1.00 75.00 88 THR A O 1
ATOM 673 N N . LEU A 1 89 ? 3.464 8.183 15.150 1.00 73.00 89 LEU A N 1
ATOM 674 C CA . LEU A 1 89 ? 2.186 7.509 14.882 1.00 73.00 89 LEU A CA 1
ATOM 675 C C . LEU A 1 89 ? 1.730 7.690 13.424 1.00 73.00 89 LEU A C 1
ATOM 677 O O . LEU A 1 89 ? 0.543 7.622 13.099 1.00 73.00 89 LEU A O 1
ATOM 681 N N . LYS A 1 90 ? 2.687 7.952 12.521 1.00 87.31 90 LYS A N 1
ATOM 682 C CA . LYS A 1 90 ? 2.417 8.163 11.104 1.00 87.31 90 LYS A CA 1
ATOM 683 C C . LYS A 1 90 ? 2.378 6.800 10.424 1.00 87.31 90 LYS A C 1
ATOM 685 O O . LYS A 1 90 ? 3.396 6.126 10.266 1.00 87.31 90 LYS A O 1
ATOM 690 N N . HIS A 1 91 ? 1.182 6.423 10.002 1.00 94.50 91 HIS A N 1
ATOM 691 C CA . HIS A 1 91 ? 0.886 5.195 9.273 1.00 94.50 91 HIS A CA 1
ATOM 692 C C . HIS A 1 91 ? 0.662 5.537 7.800 1.00 94.50 91 HIS A C 1
ATOM 694 O O . HIS A 1 91 ? -0.223 6.333 7.488 1.00 94.50 91 HIS A O 1
ATOM 700 N N . VAL A 1 92 ? 1.475 5.001 6.888 1.00 96.75 92 VAL A N 1
ATOM 701 C CA . VAL A 1 92 ? 1.503 5.444 5.482 1.00 96.75 92 VAL A CA 1
ATOM 702 C C . VAL A 1 92 ? 1.679 4.270 4.525 1.00 96.75 92 VAL A C 1
ATOM 704 O O . VAL A 1 92 ? 2.579 3.446 4.691 1.00 96.75 92 VAL A O 1
ATOM 707 N N . PHE A 1 93 ? 0.862 4.231 3.473 1.00 97.94 93 PHE A N 1
ATOM 708 C CA . PHE A 1 93 ? 1.137 3.423 2.288 1.00 97.94 93 PHE A CA 1
ATOM 709 C C . PHE A 1 93 ? 2.023 4.206 1.318 1.00 97.94 93 PHE A C 1
ATOM 711 O O . PHE A 1 93 ? 1.727 5.347 0.973 1.00 97.94 93 PHE A O 1
ATOM 718 N N . HIS A 1 94 ? 3.100 3.585 0.857 1.00 97.19 94 HIS A N 1
ATOM 719 C CA . HIS A 1 94 ? 4.010 4.148 -0.132 1.00 97.19 94 HIS A CA 1
ATOM 720 C C . HIS A 1 94 ? 3.822 3.451 -1.471 1.00 97.19 94 HIS A C 1
ATOM 722 O O . HIS A 1 94 ? 3.970 2.231 -1.560 1.00 97.19 94 HIS A O 1
ATOM 728 N N . VAL A 1 95 ? 3.558 4.229 -2.516 1.00 96.62 95 VAL A N 1
ATOM 729 C CA . VAL A 1 95 ? 3.570 3.765 -3.904 1.00 96.62 95 VAL A CA 1
ATOM 730 C C . VAL A 1 95 ? 4.916 4.129 -4.510 1.00 96.62 95 VAL A C 1
ATOM 732 O O . VAL A 1 95 ? 5.232 5.305 -4.665 1.00 96.62 95 VAL A O 1
ATOM 735 N N . HIS A 1 96 ? 5.712 3.128 -4.865 1.00 94.12 96 HIS A N 1
ATOM 736 C CA . HIS A 1 96 ? 7.031 3.329 -5.460 1.00 94.12 96 HIS A CA 1
ATOM 737 C C . HIS A 1 96 ? 6.948 3.296 -6.983 1.00 94.12 96 HIS A C 1
ATOM 739 O O . HIS A 1 96 ? 6.455 2.330 -7.566 1.00 94.12 96 HIS A O 1
ATOM 745 N N . TRP A 1 97 ? 7.490 4.320 -7.632 1.00 91.88 97 TRP A N 1
ATOM 746 C CA . TRP A 1 97 ? 7.515 4.434 -9.088 1.00 91.88 97 TRP A CA 1
ATOM 747 C C . TRP A 1 97 ? 8.828 5.067 -9.555 1.00 91.88 97 TRP A C 1
ATOM 749 O O . TRP A 1 97 ? 9.705 5.376 -8.745 1.00 91.88 97 TRP A O 1
ATOM 759 N N . ARG A 1 98 ? 9.022 5.183 -10.868 1.00 89.19 98 ARG A N 1
ATOM 760 C CA . ARG A 1 98 ? 10.195 5.841 -11.449 1.00 89.19 98 ARG A CA 1
ATOM 761 C C . ARG A 1 98 ? 9.760 6.824 -12.520 1.00 89.19 98 ARG A C 1
ATOM 763 O O . ARG A 1 98 ? 8.832 6.535 -13.268 1.00 89.19 98 ARG A O 1
ATOM 770 N N . GLU A 1 99 ? 10.449 7.948 -12.585 1.00 87.56 99 GLU A N 1
ATOM 771 C CA . GLU A 1 99 ? 10.187 9.050 -13.504 1.00 87.56 99 GLU A CA 1
ATOM 772 C C . GLU A 1 99 ? 11.411 9.281 -14.386 1.00 87.56 99 GLU A C 1
ATOM 774 O O . GLU A 1 99 ? 12.534 9.257 -13.881 1.00 87.56 99 GLU A O 1
ATOM 779 N N . LEU A 1 100 ? 11.211 9.525 -15.682 1.00 85.94 100 LEU A N 1
ATOM 780 C CA . LEU A 1 100 ? 12.300 9.934 -16.561 1.00 85.94 100 LEU A CA 1
ATOM 781 C C . LEU A 1 100 ? 12.563 11.433 -16.368 1.00 85.94 100 LEU A C 1
ATOM 783 O O . LEU A 1 100 ? 11.728 12.263 -16.722 1.00 85.94 100 LEU A O 1
ATOM 787 N N . HIS A 1 101 ? 13.726 11.782 -15.829 1.00 84.06 101 HIS A N 1
ATOM 788 C CA . HIS A 1 101 ? 14.146 13.164 -15.629 1.00 84.06 101 HIS A CA 1
ATOM 789 C C . HIS A 1 101 ? 15.514 13.378 -16.278 1.00 84.06 101 HIS A C 1
ATOM 791 O O . HIS A 1 101 ? 16.492 12.749 -15.891 1.00 84.06 101 HIS A O 1
ATOM 797 N N . GLY A 1 102 ? 15.579 14.223 -17.312 1.00 83.88 102 GLY A N 1
ATOM 798 C CA . GLY A 1 102 ? 16.837 14.506 -18.017 1.00 83.88 102 GLY A CA 1
ATOM 799 C C . GLY A 1 102 ? 17.494 13.285 -18.682 1.00 83.88 102 GLY A C 1
ATOM 800 O O . GLY A 1 102 ? 18.701 13.288 -18.882 1.00 83.88 102 GLY A O 1
ATOM 801 N N . GLY A 1 103 ? 16.721 12.240 -19.007 1.00 87.81 103 GLY A N 1
ATOM 802 C CA . GLY A 1 103 ? 17.233 10.983 -19.573 1.00 87.81 103 GLY A CA 1
ATOM 803 C C . GLY A 1 103 ? 17.579 9.903 -18.540 1.00 87.81 103 GLY A C 1
ATOM 804 O O . GLY A 1 103 ? 17.886 8.779 -18.928 1.00 87.81 103 GLY A O 1
ATOM 805 N N . GLU A 1 104 ? 17.476 10.197 -17.242 1.00 88.56 104 GLU A N 1
ATOM 806 C CA . GLU A 1 104 ? 17.709 9.238 -16.159 1.00 88.56 104 GLU A CA 1
ATOM 807 C C . GLU A 1 104 ? 16.392 8.788 -15.507 1.00 88.56 104 GLU A C 1
ATOM 809 O O . GLU A 1 104 ? 15.477 9.585 -15.301 1.00 88.56 104 GLU A O 1
ATOM 814 N N . MET A 1 105 ? 16.291 7.499 -15.165 1.00 86.12 105 MET A N 1
ATOM 815 C CA . MET A 1 105 ? 15.145 6.943 -14.439 1.00 86.12 105 MET A CA 1
ATOM 816 C C . MET A 1 105 ? 15.309 7.141 -12.929 1.00 86.12 105 MET A C 1
ATOM 818 O O . MET A 1 105 ? 15.961 6.340 -12.256 1.00 86.12 105 MET A O 1
ATOM 822 N N . VAL A 1 106 ? 14.659 8.165 -12.383 1.00 90.06 106 VAL A N 1
ATOM 823 C CA . VAL A 1 106 ? 14.762 8.559 -10.973 1.00 90.06 106 VAL A CA 1
ATOM 824 C C . VAL A 1 106 ? 13.659 7.890 -10.143 1.00 90.06 106 VAL A C 1
ATOM 826 O O . VAL A 1 106 ? 12.488 7.948 -10.526 1.00 90.06 106 VAL A O 1
ATOM 829 N N . PRO A 1 107 ? 13.973 7.254 -8.997 1.00 91.56 107 PRO A N 1
ATOM 830 C CA . PRO A 1 107 ? 12.956 6.702 -8.110 1.00 91.56 107 PRO A CA 1
ATOM 831 C C . PRO A 1 107 ? 12.123 7.807 -7.452 1.00 91.56 107 PRO A C 1
ATOM 833 O O . PRO A 1 107 ? 12.642 8.798 -6.942 1.00 91.56 107 PRO A O 1
ATOM 836 N N . ARG A 1 108 ? 10.811 7.592 -7.419 1.00 93.50 108 ARG A N 1
ATOM 837 C CA . ARG A 1 108 ? 9.813 8.454 -6.786 1.00 93.50 108 ARG A CA 1
ATOM 838 C C . ARG A 1 108 ? 8.932 7.636 -5.853 1.00 93.50 108 ARG A C 1
ATOM 840 O O . ARG A 1 108 ? 8.862 6.407 -5.939 1.00 93.50 108 ARG A O 1
ATOM 847 N N . THR A 1 109 ? 8.299 8.307 -4.902 1.00 95.31 109 THR A N 1
ATOM 848 C CA . THR A 1 109 ? 7.368 7.674 -3.969 1.00 95.31 109 THR A CA 1
ATOM 849 C C . THR A 1 109 ? 6.214 8.616 -3.689 1.00 95.31 109 THR A C 1
ATOM 851 O O . THR A 1 109 ? 6.445 9.758 -3.304 1.00 95.31 109 THR A O 1
ATOM 854 N N . ASP A 1 110 ? 4.996 8.115 -3.868 1.00 95.56 110 ASP A N 1
ATOM 855 C CA . ASP A 1 110 ? 3.775 8.807 -3.466 1.00 95.56 110 ASP A CA 1
ATOM 856 C C . ASP A 1 110 ? 3.321 8.249 -2.107 1.00 95.56 110 ASP A C 1
ATOM 858 O O . ASP A 1 110 ? 3.379 7.037 -1.870 1.00 95.56 110 ASP A O 1
ATOM 862 N N . GLU A 1 111 ? 2.900 9.132 -1.201 1.00 96.56 111 GLU A N 1
ATOM 863 C CA . GLU A 1 111 ? 2.482 8.786 0.161 1.00 96.56 111 GLU A CA 1
ATOM 864 C C . GLU A 1 111 ? 0.959 8.863 0.320 1.00 96.56 111 GLU A C 1
ATOM 866 O O . GLU A 1 111 ? 0.335 9.865 -0.025 1.00 96.56 111 GLU A O 1
ATOM 871 N N . TYR A 1 112 ? 0.374 7.834 0.932 1.00 97.19 112 TYR A N 1
ATOM 872 C CA . TYR A 1 112 ? -1.055 7.736 1.230 1.00 97.19 112 TYR A CA 1
ATOM 873 C C . TYR A 1 112 ? -1.237 7.457 2.730 1.00 97.19 112 TYR A C 1
ATOM 875 O O . TYR A 1 112 ? -1.154 6.301 3.163 1.00 97.19 112 TYR A O 1
ATOM 883 N N . PRO A 1 113 ? -1.408 8.502 3.561 1.00 95.81 113 PRO A N 1
ATOM 884 C CA . PRO A 1 113 ? -1.486 8.351 5.008 1.00 95.81 113 PRO A CA 1
ATOM 885 C C . PRO A 1 113 ? -2.828 7.757 5.455 1.00 95.81 113 PRO A C 1
ATOM 887 O O . PRO A 1 113 ? -3.897 8.148 4.980 1.00 95.81 113 PRO A O 1
ATOM 890 N N . VAL A 1 114 ? -2.778 6.864 6.440 1.00 95.44 114 VAL A N 1
ATOM 891 C CA . VAL A 1 114 ? -3.954 6.363 7.156 1.00 95.44 114 VAL A CA 1
ATOM 892 C C . VAL A 1 114 ? -4.448 7.470 8.088 1.00 95.44 114 VAL A C 1
ATOM 894 O O . VAL A 1 114 ? -3.839 7.761 9.112 1.00 95.44 114 VAL A O 1
ATOM 897 N N . LYS A 1 115 ? -5.553 8.120 7.711 1.00 92.00 115 LYS A N 1
ATOM 898 C CA . LYS A 1 115 ? -6.112 9.271 8.451 1.00 92.00 115 LYS A CA 1
ATOM 899 C C . LYS A 1 115 ? -6.886 8.875 9.705 1.00 92.00 115 LYS A C 1
ATOM 901 O O . LYS A 1 115 ? -7.043 9.691 10.605 1.00 92.00 115 LYS A O 1
ATOM 906 N N . LEU A 1 116 ? -7.418 7.655 9.725 1.00 89.31 116 LEU A N 1
ATOM 907 C CA . LEU A 1 116 ? -8.201 7.119 10.831 1.00 89.31 116 LEU A CA 1
ATOM 908 C C . LEU A 1 116 ? -7.615 5.764 11.226 1.00 89.31 116 LEU A C 1
ATOM 910 O O . LEU A 1 116 ? -7.499 4.905 10.348 1.00 89.31 116 LEU A O 1
ATOM 914 N N . PRO A 1 117 ? -7.274 5.552 12.507 1.00 89.38 117 PRO A N 1
ATOM 915 C CA . PRO A 1 117 ? -6.732 4.292 12.997 1.00 89.38 117 PRO A CA 1
ATOM 916 C C . PRO A 1 117 ? -7.857 3.257 13.146 1.00 89.38 117 PRO A C 1
ATOM 918 O O . PRO A 1 117 ? -8.158 2.805 14.237 1.00 89.38 117 PRO A O 1
ATOM 921 N N . THR A 1 118 ? -8.548 2.926 12.059 1.00 93.75 118 THR A N 1
ATOM 922 C CA . THR A 1 118 ? -9.640 1.941 12.020 1.00 93.75 118 THR A CA 1
ATOM 923 C C . THR A 1 118 ? -9.474 1.061 10.788 1.00 93.75 118 THR A C 1
ATOM 925 O O . THR A 1 118 ? -8.845 1.480 9.813 1.00 93.75 118 THR A O 1
ATOM 928 N N . HIS A 1 119 ? -10.084 -0.128 10.769 1.00 93.44 119 HIS A N 1
ATOM 929 C CA . HIS A 1 119 ? -10.068 -0.994 9.581 1.00 93.44 119 HIS A CA 1
ATOM 930 C C . HIS A 1 119 ? -10.529 -0.255 8.317 1.00 93.44 119 HIS A C 1
ATOM 932 O O . HIS A 1 119 ? -9.866 -0.313 7.283 1.00 93.44 119 HIS A O 1
ATOM 938 N N . ALA A 1 120 ? -11.623 0.506 8.419 1.00 94.75 120 ALA A N 1
ATOM 939 C CA . ALA A 1 120 ? -12.143 1.306 7.313 1.00 94.75 120 ALA A CA 1
ATOM 940 C C . ALA A 1 120 ? -11.151 2.393 6.863 1.00 94.75 120 ALA A C 1
ATOM 942 O O . ALA A 1 120 ? -10.997 2.641 5.667 1.00 94.75 120 ALA A O 1
ATOM 943 N N . GLY A 1 121 ? -10.447 3.028 7.806 1.00 95.06 121 GLY A N 1
ATOM 944 C CA . GLY A 1 121 ? -9.408 4.011 7.505 1.00 95.06 121 GLY A CA 1
ATOM 945 C C . GLY A 1 121 ? -8.225 3.404 6.750 1.00 95.06 121 GLY A C 1
ATOM 946 O O . GLY A 1 121 ? -7.777 3.972 5.751 1.00 95.06 121 GLY A O 1
ATOM 947 N N . VAL A 1 122 ? -7.766 2.225 7.179 1.00 96.62 122 VAL A N 1
ATOM 948 C CA . VAL A 1 122 ? -6.686 1.478 6.518 1.00 96.62 122 VAL A CA 1
ATOM 949 C C . VAL A 1 122 ? -7.112 1.028 5.118 1.00 96.62 122 VAL A C 1
ATOM 951 O O . VAL A 1 122 ? -6.385 1.266 4.155 1.00 96.62 122 VAL A O 1
ATOM 954 N N . GLN A 1 123 ? -8.311 0.452 4.978 1.00 97.38 123 GLN A N 1
ATOM 955 C CA . GLN A 1 123 ? -8.870 0.036 3.686 1.00 97.38 123 GLN A CA 1
ATOM 956 C C . GLN A 1 123 ? -8.997 1.207 2.710 1.00 97.38 123 GLN A C 1
ATOM 958 O O . GLN A 1 123 ? -8.633 1.077 1.541 1.00 97.38 123 GLN A O 1
ATOM 963 N N . LYS A 1 124 ? -9.472 2.364 3.185 1.00 97.75 124 LYS A N 1
ATOM 964 C CA . LYS A 1 124 ? -9.596 3.567 2.360 1.00 97.75 124 LYS A CA 1
ATOM 965 C C . LYS A 1 124 ? -8.236 4.044 1.852 1.00 97.75 124 LYS A C 1
ATOM 967 O O . LYS A 1 124 ? -8.084 4.245 0.651 1.00 97.75 124 LYS A O 1
ATOM 972 N N . ALA A 1 125 ? -7.251 4.182 2.741 1.00 97.69 125 ALA A N 1
ATOM 973 C CA . ALA A 1 125 ? -5.905 4.609 2.360 1.00 97.69 125 ALA A CA 1
ATOM 974 C C . ALA A 1 125 ? -5.242 3.613 1.390 1.00 97.69 125 ALA A C 1
ATOM 976 O O . ALA A 1 125 ? -4.595 4.020 0.426 1.00 97.69 125 ALA A O 1
ATOM 977 N N . PHE A 1 126 ? -5.458 2.310 1.591 1.00 98.31 126 PHE A N 1
ATOM 978 C CA . PHE A 1 126 ? -4.983 1.278 0.671 1.00 98.31 126 PHE A CA 1
ATOM 979 C C . PHE A 1 126 ? -5.653 1.364 -0.710 1.00 98.31 126 PHE A C 1
ATOM 981 O O . PHE A 1 126 ? -4.975 1.247 -1.729 1.00 98.31 126 PHE A O 1
ATOM 988 N N . GLY A 1 127 ? -6.966 1.609 -0.764 1.00 98.00 127 GLY A N 1
ATOM 989 C CA . GLY A 1 127 ? -7.694 1.816 -2.018 1.00 98.00 127 GLY A CA 1
ATOM 990 C C . GLY A 1 127 ? -7.190 3.033 -2.802 1.00 98.00 127 GLY A C 1
ATOM 991 O O . GLY A 1 127 ? -7.002 2.951 -4.016 1.00 98.00 127 GLY A O 1
ATOM 992 N N . GLU A 1 128 ? -6.903 4.140 -2.110 1.00 98.25 128 GLU A N 1
ATOM 993 C CA . GLU A 1 128 ? -6.280 5.329 -2.710 1.00 98.25 128 GLU A CA 1
ATOM 994 C C . GLU A 1 128 ? -4.868 5.019 -3.241 1.00 98.25 128 GLU A C 1
ATOM 996 O O . GLU A 1 128 ? -4.544 5.388 -4.371 1.00 98.25 128 GLU A O 1
ATOM 1001 N N . ALA A 1 129 ? -4.060 4.272 -2.481 1.00 98.06 129 ALA A N 1
ATOM 1002 C CA . ALA A 1 129 ? -2.728 3.845 -2.909 1.00 98.06 129 ALA A CA 1
ATOM 1003 C C . ALA A 1 129 ? -2.768 2.923 -4.142 1.00 98.06 129 ALA A C 1
ATOM 1005 O O . ALA A 1 129 ? -1.937 3.060 -5.040 1.00 98.06 129 ALA A O 1
ATOM 1006 N N . LEU A 1 130 ? -3.737 2.003 -4.227 1.00 97.69 130 LEU A N 1
ATOM 1007 C CA . LEU A 1 130 ? -3.926 1.152 -5.408 1.00 97.69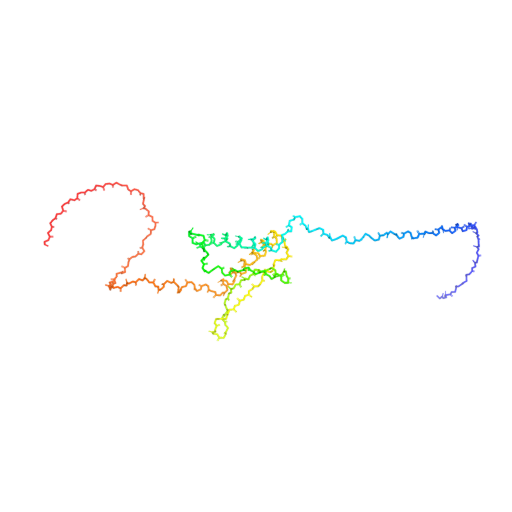 130 LEU A CA 1
ATOM 1008 C C . LEU A 1 130 ? -4.255 1.975 -6.650 1.00 97.69 130 LEU A C 1
ATOM 1010 O O . LEU A 1 130 ? -3.618 1.792 -7.687 1.00 97.69 130 LEU A O 1
ATOM 1014 N N . LYS A 1 131 ? -5.199 2.912 -6.525 1.00 96.94 131 LYS A N 1
ATOM 1015 C CA . LYS A 1 131 ? -5.557 3.820 -7.615 1.00 96.94 131 LYS A CA 1
ATOM 1016 C C . LYS A 1 131 ? -4.336 4.610 -8.093 1.00 96.94 131 LYS A C 1
ATOM 1018 O O . LYS A 1 131 ? -4.038 4.601 -9.282 1.00 96.94 131 LYS A O 1
ATOM 1023 N N . GLY A 1 132 ? -3.586 5.206 -7.166 1.00 95.50 132 GLY A N 1
ATOM 1024 C CA . GLY A 1 132 ? -2.370 5.950 -7.491 1.00 95.50 132 GLY A CA 1
ATOM 1025 C C . GLY A 1 132 ? -1.298 5.097 -8.170 1.00 95.50 132 GLY A C 1
ATOM 1026 O O . GLY A 1 132 ? -0.705 5.510 -9.164 1.00 95.50 132 GLY A O 1
ATOM 1027 N N . ARG A 1 133 ? -1.080 3.864 -7.695 1.00 94.62 133 ARG A N 1
ATOM 1028 C CA . ARG A 1 133 ? -0.163 2.912 -8.342 1.00 94.62 133 ARG A CA 1
ATOM 1029 C C . ARG A 1 133 ? -0.555 2.650 -9.792 1.00 94.62 133 ARG A C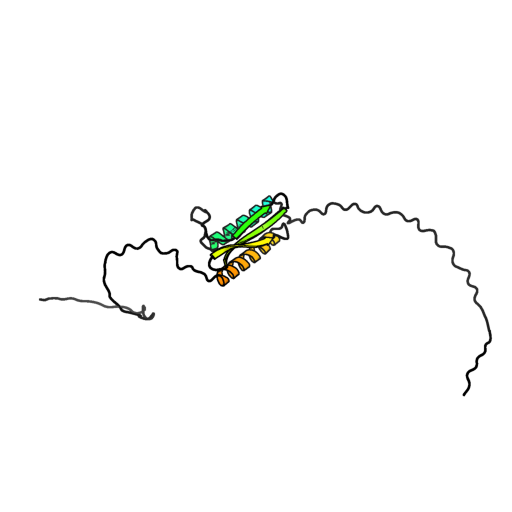 1
ATOM 1031 O O . ARG A 1 133 ? 0.316 2.638 -10.663 1.00 94.62 133 ARG A O 1
ATOM 1038 N N . ASP A 1 134 ? -1.832 2.403 -10.043 1.00 92.31 134 ASP A N 1
ATOM 1039 C CA . ASP A 1 134 ? -2.315 2.058 -11.376 1.00 92.31 134 ASP A CA 1
ATOM 1040 C C . ASP A 1 134 ? -2.257 3.276 -12.320 1.00 92.31 134 ASP A C 1
ATOM 1042 O O . ASP A 1 134 ? -1.823 3.140 -13.465 1.00 92.31 134 ASP A O 1
ATOM 1046 N N . GLU A 1 135 ? -2.541 4.483 -11.819 1.00 91.94 135 GLU A N 1
ATOM 1047 C CA . GLU A 1 135 ? -2.337 5.749 -12.542 1.00 91.94 135 GLU A CA 1
ATOM 1048 C C . GLU A 1 135 ? -0.863 5.965 -12.922 1.00 91.94 135 GLU A C 1
ATOM 1050 O O . GLU A 1 135 ? -0.555 6.258 -14.080 1.00 91.94 135 GLU A O 1
ATOM 1055 N N . ARG A 1 136 ? 0.078 5.750 -11.989 1.00 89.94 136 ARG A N 1
ATOM 1056 C CA . ARG A 1 136 ? 1.521 5.857 -12.278 1.00 89.94 136 ARG A CA 1
ATOM 1057 C C . ARG A 1 136 ? 1.993 4.810 -13.276 1.00 89.94 136 ARG A C 1
ATOM 1059 O O . ARG A 1 136 ? 2.796 5.122 -14.152 1.00 89.94 136 ARG A O 1
ATOM 1066 N N . ARG A 1 137 ? 1.483 3.578 -13.188 1.00 84.69 137 ARG A N 1
ATOM 1067 C CA . ARG A 1 137 ? 1.774 2.524 -14.174 1.00 84.69 137 ARG A CA 1
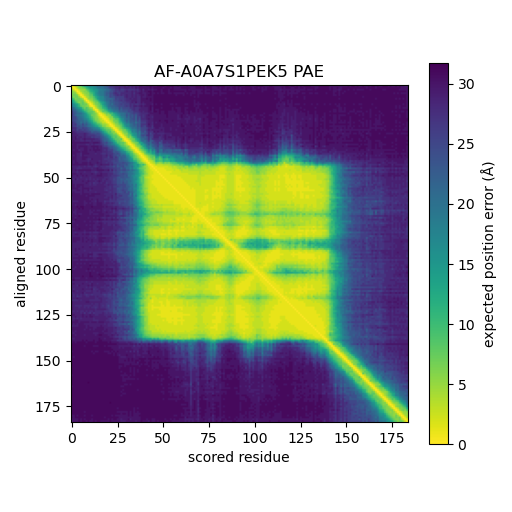ATOM 1068 C C . ARG A 1 137 ? 1.298 2.902 -15.576 1.00 84.69 137 ARG A C 1
ATOM 1070 O O . ARG A 1 137 ? 2.009 2.619 -16.536 1.00 84.69 137 ARG A O 1
ATOM 1077 N N . ALA A 1 138 ? 0.137 3.544 -15.690 1.00 84.06 138 ALA A N 1
ATOM 1078 C CA . ALA A 1 138 ? -0.370 4.035 -16.967 1.00 84.06 138 ALA A CA 1
ATOM 1079 C C . ALA A 1 138 ? 0.471 5.206 -17.504 1.00 84.06 138 ALA A C 1
ATOM 1081 O O . ALA A 1 138 ? 0.817 5.223 -18.683 1.00 84.06 138 ALA A O 1
ATOM 1082 N N . GLN A 1 139 ? 0.850 6.150 -16.637 1.00 77.12 139 GLN A N 1
ATOM 1083 C CA . GLN A 1 139 ? 1.592 7.356 -17.014 1.00 77.12 139 GLN A CA 1
ATOM 1084 C C . GLN A 1 139 ? 3.020 7.074 -17.493 1.00 77.12 139 GLN A C 1
ATOM 1086 O O . GLN A 1 139 ? 3.489 7.705 -18.435 1.00 77.12 139 GLN A O 1
ATOM 1091 N N . VAL A 1 140 ? 3.716 6.133 -16.854 1.00 67.31 140 VAL A N 1
ATOM 1092 C CA . VAL A 1 140 ? 5.114 5.815 -17.192 1.00 67.31 140 VAL A CA 1
ATOM 1093 C C . VAL A 1 140 ? 5.215 5.013 -18.499 1.00 67.31 140 VAL A C 1
ATOM 1095 O O . VAL A 1 140 ? 6.312 4.843 -19.019 1.00 67.31 140 VAL A O 1
ATOM 1098 N N . GLY A 1 141 ? 4.089 4.569 -19.075 1.00 54.50 141 GLY A N 1
ATOM 1099 C CA . GLY A 1 141 ? 4.080 3.659 -20.213 1.00 54.50 141 GLY A CA 1
ATOM 1100 C C . GLY A 1 141 ? 4.663 2.323 -19.771 1.00 54.50 141 GLY A C 1
ATOM 1101 O O . GLY A 1 141 ? 5.871 2.171 -19.615 1.00 54.50 141 GLY A O 1
ATOM 1102 N N . TYR A 1 142 ? 3.804 1.346 -19.507 1.00 47.12 142 TYR A N 1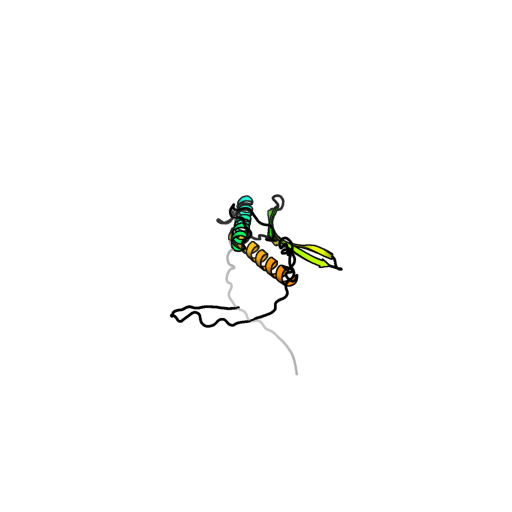
ATOM 1103 C CA . TYR A 1 142 ? 4.216 0.013 -19.085 1.00 47.12 142 TYR A CA 1
ATOM 1104 C C . TYR A 1 142 ? 5.175 -0.606 -20.122 1.00 47.12 142 TYR A C 1
ATOM 1106 O O . TYR A 1 142 ? 4.764 -1.239 -21.089 1.00 47.12 142 TYR A O 1
ATOM 1114 N N . THR A 1 143 ? 6.480 -0.437 -19.908 1.00 46.62 143 THR A N 1
ATOM 1115 C CA . THR A 1 143 ? 7.565 -1.165 -20.568 1.00 46.62 143 THR A CA 1
ATOM 1116 C C . THR A 1 143 ? 7.632 -2.567 -19.966 1.00 46.62 143 THR A C 1
ATOM 1118 O O . THR A 1 143 ? 8.629 -2.981 -19.389 1.00 46.62 143 THR A O 1
ATOM 1121 N N . ALA A 1 144 ? 6.555 -3.342 -20.095 1.00 40.12 144 ALA A N 1
ATOM 1122 C CA . ALA A 1 144 ? 6.605 -4.788 -19.885 1.00 40.12 144 ALA A CA 1
ATOM 1123 C C . ALA A 1 144 ? 6.980 -5.522 -21.170 1.00 40.12 144 ALA A C 1
ATOM 1125 O O . ALA A 1 144 ? 6.339 -6.486 -21.574 1.00 40.12 144 ALA A O 1
ATOM 1126 N N . ALA A 1 145 ? 8.052 -5.056 -21.800 1.00 37.75 145 ALA A N 1
ATOM 1127 C CA . ALA A 1 145 ? 8.672 -5.715 -22.934 1.00 37.75 145 ALA A CA 1
ATOM 1128 C C . ALA A 1 145 ? 10.182 -5.873 -22.714 1.00 37.75 145 ALA A C 1
ATOM 1130 O O . ALA A 1 145 ? 10.940 -5.655 -23.643 1.00 37.75 145 ALA A O 1
ATOM 1131 N N . THR A 1 146 ? 10.655 -6.213 -21.506 1.00 40.41 146 THR A N 1
ATOM 1132 C CA . THR A 1 146 ? 12.089 -6.545 -21.311 1.00 40.41 146 THR A CA 1
ATOM 1133 C C . THR A 1 146 ? 12.407 -7.596 -20.239 1.00 40.41 146 THR A C 1
ATOM 1135 O O . THR A 1 146 ? 13.571 -7.760 -19.901 1.00 40.41 146 THR A O 1
ATOM 1138 N N . ASN A 1 147 ? 11.446 -8.388 -19.746 1.00 38.94 147 ASN A N 1
ATOM 1139 C CA . ASN A 1 147 ? 11.767 -9.575 -18.927 1.00 38.94 147 ASN A CA 1
ATOM 1140 C C . ASN A 1 147 ? 11.237 -10.883 -19.541 1.00 38.94 147 ASN A C 1
ATOM 1142 O O . ASN A 1 147 ? 10.719 -11.759 -18.857 1.00 38.94 147 ASN A O 1
ATOM 1146 N N . SER A 1 148 ? 11.401 -11.029 -20.857 1.00 35.34 148 SER A N 1
ATOM 1147 C CA . SER A 1 148 ? 11.399 -12.327 -21.547 1.00 35.34 148 SER A CA 1
ATOM 1148 C C . SER A 1 148 ? 12.567 -12.382 -22.533 1.00 35.34 148 SER A C 1
ATOM 1150 O O . SER A 1 148 ? 12.374 -12.523 -23.731 1.00 35.34 148 SER A O 1
ATOM 1152 N N . THR A 1 149 ? 13.794 -12.247 -22.021 1.00 42.34 149 THR A N 1
ATOM 1153 C CA . THR A 1 149 ? 15.016 -12.528 -22.801 1.00 42.34 149 THR A CA 1
ATOM 1154 C C . THR A 1 149 ? 15.998 -13.388 -22.009 1.00 42.34 149 THR A C 1
ATOM 1156 O O . THR A 1 149 ? 17.202 -13.161 -22.024 1.00 42.34 149 THR A O 1
ATOM 1159 N N . VAL A 1 150 ? 15.499 -14.409 -21.312 1.00 43.31 150 VAL A N 1
ATOM 1160 C CA . VAL A 1 150 ? 16.337 -15.549 -20.927 1.00 43.31 150 VAL A CA 1
ATOM 1161 C C . VAL A 1 150 ? 15.529 -16.818 -21.151 1.00 43.31 150 VAL A C 1
ATOM 1163 O O . VAL A 1 150 ? 14.649 -17.142 -20.360 1.00 43.31 150 VAL A O 1
ATOM 1166 N N . GLY A 1 151 ? 15.828 -17.518 -22.246 1.00 42.81 151 GLY A N 1
ATOM 1167 C CA . GLY A 1 151 ? 15.372 -18.890 -22.455 1.00 42.81 151 GLY A CA 1
ATOM 1168 C C . GLY A 1 151 ? 14.643 -19.154 -23.767 1.00 42.81 151 GLY A C 1
ATOM 1169 O O . GLY A 1 151 ? 13.513 -19.624 -23.748 1.00 42.81 151 GLY A O 1
ATOM 1170 N N . HIS A 1 152 ? 15.298 -18.949 -24.908 1.00 37.16 152 HIS A N 1
ATOM 1171 C CA . HIS A 1 152 ? 15.112 -19.908 -25.994 1.00 37.16 152 HIS A CA 1
ATOM 1172 C C . HIS A 1 152 ? 16.416 -20.059 -26.769 1.00 37.16 152 HIS A C 1
ATOM 1174 O O . HIS A 1 152 ? 16.880 -19.143 -27.445 1.00 37.16 152 HIS A O 1
ATOM 1180 N N . MET A 1 153 ? 17.043 -21.219 -26.590 1.00 43.97 153 MET A N 1
ATOM 1181 C CA . MET A 1 153 ? 18.084 -21.708 -27.476 1.00 43.97 153 MET A CA 1
ATOM 1182 C C . MET A 1 153 ? 17.439 -21.908 -28.846 1.00 43.97 153 MET A C 1
ATOM 1184 O O . MET A 1 153 ? 16.588 -22.778 -28.986 1.00 43.97 153 MET A O 1
ATOM 1188 N N . SER A 1 154 ? 17.836 -21.127 -29.844 1.00 36.31 154 SER A N 1
ATOM 1189 C CA . SER A 1 154 ? 17.553 -21.464 -31.238 1.00 36.31 154 SER A CA 1
ATOM 1190 C C . SER A 1 154 ? 18.869 -21.747 -31.939 1.00 36.31 154 SER A C 1
ATOM 1192 O O . SER A 1 154 ? 19.485 -20.877 -32.550 1.00 36.31 154 SER A O 1
ATOM 1194 N N . SER A 1 155 ? 19.297 -23.004 -31.841 1.00 45.25 155 SER A N 1
ATOM 1195 C CA . SER A 1 155 ? 19.921 -23.653 -32.986 1.00 45.25 155 SER A CA 1
ATOM 1196 C C . SER A 1 155 ? 18.841 -23.828 -34.054 1.00 45.25 155 SER A C 1
ATOM 1198 O O . SER A 1 155 ? 17.759 -24.317 -33.748 1.00 45.25 155 SER A O 1
ATOM 1200 N N . GLY A 1 156 ? 19.147 -23.469 -35.298 1.00 37.78 156 GLY A N 1
ATOM 1201 C CA . GLY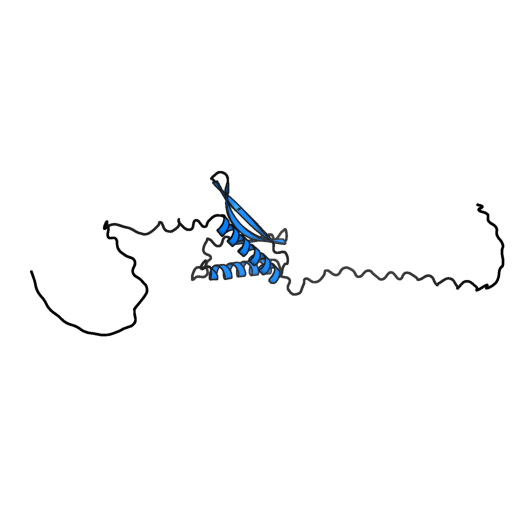 A 1 156 ? 18.389 -23.948 -36.453 1.00 37.78 156 GLY A CA 1
ATOM 1202 C C . GLY A 1 156 ? 17.566 -22.888 -37.171 1.00 37.78 156 GLY A C 1
ATOM 1203 O O . GLY A 1 156 ? 16.428 -22.597 -36.827 1.00 37.78 156 GLY A O 1
ATOM 1204 N N . SER A 1 157 ? 18.168 -22.371 -38.233 1.00 39.97 157 SER A N 1
ATOM 1205 C CA . SER A 1 157 ? 17.517 -21.717 -39.362 1.00 39.97 157 SER A CA 1
ATOM 1206 C C . SER A 1 157 ? 16.430 -22.606 -39.990 1.00 39.97 157 SER A C 1
ATOM 1208 O O . SER A 1 157 ? 16.708 -23.749 -40.350 1.00 39.97 157 SER A O 1
ATOM 1210 N N . SER A 1 158 ? 15.218 -22.077 -40.182 1.00 34.66 158 SER A N 1
ATOM 1211 C CA . SER A 1 158 ? 14.367 -22.399 -41.340 1.00 34.66 158 SER A CA 1
ATOM 1212 C C . SER A 1 158 ? 13.196 -21.427 -41.437 1.00 34.66 158 SER A C 1
ATOM 1214 O O . SER A 1 158 ? 12.294 -21.400 -40.605 1.00 34.66 158 SER A O 1
ATOM 1216 N N . THR A 1 159 ? 13.232 -20.608 -42.479 1.00 47.62 159 THR A N 1
ATOM 1217 C CA . THR A 1 159 ? 12.150 -19.734 -42.926 1.00 47.62 159 THR A CA 1
ATOM 1218 C C . THR A 1 159 ? 10.998 -20.555 -43.499 1.00 47.62 159 THR A C 1
ATOM 1220 O O . THR A 1 159 ? 11.197 -21.196 -44.523 1.00 47.62 159 THR A O 1
ATOM 1223 N N . HIS A 1 160 ? 9.793 -20.459 -42.936 1.00 40.56 160 HIS A N 1
ATOM 1224 C CA . HIS A 1 160 ? 8.550 -20.666 -43.686 1.00 40.56 160 HIS A CA 1
ATOM 1225 C C . HIS A 1 160 ? 7.445 -19.754 -43.132 1.00 40.56 160 HIS A C 1
ATOM 1227 O O . HIS A 1 160 ? 7.143 -19.742 -41.942 1.00 40.56 160 HIS A O 1
ATOM 1233 N N . THR A 1 161 ? 6.898 -18.929 -44.020 1.00 50.94 161 THR A N 1
ATOM 1234 C CA . THR A 1 161 ? 5.720 -18.079 -43.832 1.00 50.94 161 THR A CA 1
ATOM 1235 C C . THR A 1 161 ? 4.428 -18.904 -43.932 1.00 50.94 161 THR A C 1
ATOM 1237 O O . THR A 1 161 ? 4.464 -20.032 -44.418 1.00 50.94 161 THR A O 1
ATOM 1240 N N . CYS A 1 162 ? 3.291 -18.274 -43.583 1.00 35.00 162 CYS A N 1
ATOM 1241 C CA . CYS A 1 162 ? 1.891 -18.713 -43.784 1.00 35.00 162 CYS A CA 1
ATOM 1242 C C . CYS A 1 162 ? 1.263 -19.419 -42.560 1.00 35.00 162 CYS A C 1
ATOM 1244 O O . CYS A 1 162 ? 1.826 -20.361 -42.030 1.00 35.00 162 CYS A O 1
ATOM 1246 N N . GLY A 1 163 ? 0.096 -19.040 -42.036 1.00 34.84 163 GLY A N 1
ATOM 1247 C CA . GLY A 1 163 ? -0.879 -18.043 -42.459 1.00 34.84 163 GLY A CA 1
ATOM 1248 C C . GLY A 1 163 ? -1.974 -17.883 -41.397 1.00 34.84 163 GLY A C 1
ATOM 1249 O O . GLY A 1 163 ? -2.174 -18.750 -40.548 1.00 34.84 163 GLY A O 1
ATOM 1250 N N . LYS A 1 164 ? -2.683 -16.753 -41.462 1.00 50.28 164 LYS A N 1
ATOM 1251 C CA . LYS A 1 164 ? -4.008 -16.575 -40.858 1.00 50.28 164 LYS A CA 1
ATOM 1252 C C . LYS A 1 164 ? -4.915 -17.714 -41.323 1.00 50.28 164 LYS A C 1
ATOM 1254 O O . LYS A 1 164 ? -4.965 -17.954 -42.528 1.00 50.28 164 LYS A O 1
ATOM 1259 N N . ARG A 1 165 ? -5.659 -18.350 -40.418 1.00 47.53 165 ARG A N 1
ATOM 1260 C CA . ARG A 1 165 ? -6.943 -18.957 -40.768 1.00 47.53 165 ARG A CA 1
ATOM 1261 C C . ARG A 1 165 ? -7.900 -18.942 -39.584 1.00 47.53 165 ARG A C 1
ATOM 1263 O O . ARG A 1 165 ? -7.515 -19.151 -38.438 1.00 47.53 165 ARG A O 1
ATOM 1270 N N . ASP A 1 166 ? -9.110 -18.580 -39.960 1.00 43.41 166 ASP A N 1
ATOM 1271 C CA . ASP A 1 166 ? -10.254 -18.149 -39.195 1.00 43.41 166 ASP A CA 1
ATOM 1272 C C . ASP A 1 166 ? -10.808 -19.196 -38.227 1.00 43.41 166 ASP A C 1
ATOM 1274 O O . ASP A 1 166 ? -10.744 -20.405 -38.443 1.00 43.41 166 ASP A O 1
ATOM 1278 N N . ILE A 1 167 ? -11.371 -18.662 -37.147 1.00 48.50 167 ILE A N 1
ATOM 1279 C CA . ILE A 1 167 ? -12.181 -19.351 -36.154 1.00 48.50 167 ILE A CA 1
ATOM 1280 C C . ILE A 1 167 ? -13.552 -19.554 -36.794 1.00 48.50 167 ILE A C 1
ATOM 1282 O O . ILE A 1 167 ? -14.389 -18.670 -36.698 1.00 48.50 167 ILE A O 1
ATOM 1286 N N . ASP A 1 168 ? -13.769 -20.676 -37.473 1.00 43.69 168 ASP A N 1
ATOM 1287 C CA . ASP A 1 168 ? -15.110 -21.231 -37.654 1.00 43.69 168 ASP A CA 1
ATOM 1288 C C . ASP A 1 168 ? -15.024 -22.688 -38.137 1.00 43.69 168 ASP A C 1
ATOM 1290 O O . ASP A 1 168 ? -14.184 -23.020 -38.971 1.00 43.69 168 ASP A O 1
ATOM 1294 N N . GLN A 1 169 ? -15.928 -23.532 -37.633 1.00 46.97 169 GLN A N 1
ATOM 1295 C CA . GLN A 1 169 ? -16.132 -24.953 -37.975 1.00 46.97 169 GLN A CA 1
ATOM 1296 C C . GLN A 1 169 ? -15.241 -26.007 -37.278 1.00 46.97 169 GLN A C 1
ATOM 1298 O O . GLN A 1 169 ? -14.362 -26.623 -37.873 1.00 46.97 169 GLN A O 1
ATOM 1303 N N . MET A 1 170 ? -15.575 -26.330 -36.022 1.00 45.00 170 MET A N 1
ATOM 1304 C CA . MET A 1 170 ? -15.341 -27.670 -35.440 1.00 45.00 170 MET A CA 1
ATOM 1305 C C . MET A 1 170 ? -16.662 -28.312 -34.986 1.00 45.00 170 MET A C 1
ATOM 1307 O O . MET A 1 170 ? -16.794 -28.798 -33.864 1.00 45.00 170 MET A O 1
ATOM 1311 N N . LEU A 1 171 ? -17.665 -28.303 -35.863 1.00 50.12 171 LEU A N 1
ATOM 1312 C CA . LEU A 1 171 ? -18.884 -29.098 -35.725 1.00 50.12 171 LEU A CA 1
ATOM 1313 C C . LEU A 1 171 ? -19.155 -29.767 -37.077 1.00 50.12 171 LEU A C 1
ATOM 1315 O O . LEU A 1 171 ? -19.114 -29.089 -38.097 1.00 50.12 171 LEU A O 1
ATOM 1319 N N . HIS A 1 172 ? -19.437 -31.075 -37.036 1.00 46.69 172 HIS A N 1
ATOM 1320 C CA . HIS A 1 172 ? -19.511 -32.054 -38.142 1.00 46.69 172 HIS A CA 1
ATOM 1321 C C . HIS A 1 172 ? -18.131 -32.667 -38.463 1.00 46.69 172 HIS A C 1
ATOM 1323 O O . HIS A 1 172 ? -17.205 -31.964 -38.823 1.00 46.69 172 HIS A O 1
ATOM 1329 N N . GLY A 1 173 ? -17.853 -33.960 -38.306 1.00 37.06 173 GLY A N 1
ATOM 1330 C CA . GLY A 1 173 ? -18.722 -35.128 -38.260 1.00 37.06 173 GLY A CA 1
ATOM 1331 C C . GLY A 1 173 ? -18.344 -36.073 -39.403 1.00 37.06 173 GLY A C 1
ATOM 1332 O O . GLY A 1 173 ? -18.705 -35.800 -40.536 1.00 37.06 173 GLY A O 1
ATOM 1333 N N . GLY A 1 174 ? -17.689 -37.192 -39.073 1.00 36.09 174 GLY A N 1
ATOM 1334 C CA . GLY A 1 174 ? -17.828 -38.472 -39.786 1.00 36.09 174 GLY A CA 1
ATOM 1335 C C . GLY A 1 174 ? -16.937 -38.776 -41.004 1.00 36.09 174 GLY A C 1
ATOM 1336 O O . GLY A 1 174 ? -16.720 -37.937 -41.865 1.00 36.09 174 GLY A O 1
ATOM 1337 N N . GLY A 1 175 ? -16.543 -40.058 -41.085 1.00 35.56 175 GLY A N 1
ATOM 1338 C CA . GLY A 1 175 ? -16.165 -40.792 -42.310 1.00 35.56 175 GLY A CA 1
ATOM 1339 C C . GLY A 1 175 ? -14.657 -40.962 -42.510 1.00 35.56 175 GLY A C 1
ATOM 1340 O O . GLY A 1 175 ? -13.958 -39.969 -42.626 1.00 35.56 175 GLY A O 1
ATOM 1341 N N . GLN A 1 176 ? -14.088 -42.172 -42.357 1.00 34.56 176 GLN A N 1
ATOM 1342 C CA . GLN A 1 176 ? -13.866 -43.177 -43.432 1.00 34.56 176 GLN A CA 1
ATOM 1343 C C . GLN A 1 176 ? -13.076 -42.594 -44.615 1.00 34.56 176 GLN A C 1
ATOM 1345 O O . GLN A 1 176 ? -13.490 -41.596 -45.178 1.00 34.56 176 GLN A O 1
ATOM 1350 N N . GLY A 1 177 ? -11.967 -43.147 -45.090 1.00 36.97 177 GLY A N 1
ATOM 1351 C CA . GLY A 1 177 ? -11.323 -44.448 -44.949 1.00 36.97 177 GLY A CA 1
ATOM 1352 C C . GLY A 1 177 ? -10.310 -44.570 -46.102 1.00 36.97 177 GLY A C 1
ATOM 1353 O O . GLY A 1 177 ? -10.326 -43.725 -46.990 1.00 36.97 177 GLY A O 1
ATOM 1354 N N . GLU A 1 178 ? -9.498 -45.635 -46.069 1.00 39.91 178 GLU A N 1
ATOM 1355 C CA . GLU A 1 178 ? -8.778 -46.217 -47.226 1.00 39.91 178 GLU A CA 1
ATOM 1356 C C . GLU A 1 178 ? -7.628 -45.334 -47.781 1.00 39.91 178 GLU A C 1
ATOM 1358 O O . GLU A 1 178 ? -7.749 -44.132 -47.941 1.00 39.91 178 GLU A O 1
ATOM 1363 N N . GLY A 1 179 ? -6.401 -45.799 -47.997 1.00 41.34 179 GLY A N 1
ATOM 1364 C CA . GLY A 1 179 ? -5.951 -47.093 -48.493 1.00 41.34 179 GLY A CA 1
ATOM 1365 C C . GLY A 1 179 ? -5.118 -46.823 -49.756 1.00 41.34 179 GLY A C 1
ATOM 1366 O O . GLY A 1 179 ? -5.535 -46.019 -50.578 1.00 41.34 179 GLY A O 1
ATOM 1367 N N . GLU A 1 180 ? -3.973 -47.509 -49.883 1.00 40.16 180 GLU A N 1
ATOM 1368 C CA . GLU A 1 180 ? -3.108 -47.581 -51.085 1.00 40.16 180 GLU A CA 1
ATOM 1369 C C . GLU A 1 180 ? -2.299 -46.297 -51.400 1.00 40.16 180 GLU A C 1
ATOM 1371 O O . GLU A 1 180 ? -2.751 -45.184 -51.189 1.00 40.16 180 GLU A O 1
ATOM 1376 N N . GLY A 1 181 ? -1.051 -46.307 -51.867 1.00 39.38 181 GLY A N 1
ATOM 1377 C CA . GLY A 1 181 ? -0.165 -47.342 -52.391 1.00 39.38 181 GLY A CA 1
ATOM 1378 C C . GLY A 1 181 ? 0.786 -46.685 -53.415 1.00 39.38 181 GLY A C 1
ATOM 1379 O O . GLY A 1 181 ? 0.342 -45.823 -54.157 1.00 39.38 181 GLY A O 1
ATOM 1380 N N . GLN A 1 182 ? 2.055 -47.124 -53.436 1.00 40.16 182 GLN A N 1
ATOM 1381 C CA . GLN A 1 182 ? 3.061 -47.052 -54.530 1.00 40.16 182 GLN A CA 1
ATOM 1382 C C . GLN A 1 182 ? 3.481 -45.670 -55.084 1.00 40.16 182 GLN A C 1
ATOM 1384 O O . GLN A 1 182 ? 2.669 -44.879 -55.537 1.00 40.16 182 GLN A O 1
ATOM 1389 N N . GLY A 1 183 ? 4.773 -45.334 -55.021 1.00 39.16 183 GLY A N 1
ATOM 1390 C CA . GLY A 1 183 ? 5.748 -45.485 -56.127 1.00 39.16 183 GLY A CA 1
ATOM 1391 C C . GLY A 1 183 ? 6.295 -44.076 -56.435 1.00 39.16 183 GLY A C 1
ATOM 1392 O O . GLY A 1 183 ? 5.559 -43.114 -56.244 1.00 39.16 183 GLY A O 1
ATOM 1393 N N . GLU A 1 184 ? 7.549 -43.798 -56.777 1.00 35.84 184 GLU A N 1
ATOM 1394 C CA . GLU A 1 184 ? 8.713 -44.540 -57.289 1.00 35.84 184 GLU A CA 1
ATOM 1395 C C . GLU A 1 184 ? 9.974 -44.233 -56.461 1.00 35.84 184 GLU A C 1
ATOM 1397 O O . GLU A 1 184 ? 10.020 -43.160 -55.811 1.00 35.84 184 GLU A O 1
#

pLDDT: mean 70.86, std 23.54, range [34.56, 98.31]

Organism: NCBI:txid1169539

Sequence (184 aa):
GHKLQQASVAEPSSSAPPPPPAPATNEQHHPHPHPQPKAPPPDSLDDTGIVFAANELIDVRRKVEGLMTPDNRRIKGFHISFRSDGKTLKHVFHVHWRELHGGEMVPRTDEYPVKLPTHAGVQKAFGEALKGRDERRAQVGYTAATNSTVGHMSSGSSTHTCGKRDIDQMLHGGGQGEGEGQGE